Protein AF-A0A7C5F095-F1 (afdb_monomer_lite)

Radius of gyration: 74.4 Å; chains: 1; bounding box: 153×54×237 Å

pLDDT: mean 82.34, std 18.71, range [31.5, 98.25]

Secondary structure (DSSP, 8-state):
--------TTT---SSGGG---TTS--SEEEEETTTEEEEEEEE-TTSPEEE-SS-B------SS-EEEETTT--EEEPPTT--EEEPPPPPP---------------TTHHHHHHHHHHHHHHHHHHHHHHHHHHHHHHHHHHHHHHHHHHHHHHHHHHHHHHHHHHHHHHHHHHHHHHHHHHHHHHHHHHHHTTHHHHHHHHHHHHHHHHHHHHHHHHHHHHHHHHHHHHHHHHHHHHHHHHHHHHHHHHHHHHHHHHHHHHHHHHHHHHHHHHHHHHHHHHHHTT-PPPPS--

Foldseek 3Di:
DPQPFDADPVQRARQDPVSADDPPSDTGKWKDAPDFWTWGFPGADPVRATETEPDTDGDDDDDHAIWIAGPRPRDIDHDDPPHHHDYDDDDDDDDDDDDDDDDDDDDDDVVVVVVVVVVVVVVVVVVVVVVVVVVVVVVVVVVVVVVVVVVVVVVVVVVVVVVVVVVVVVVVVVVVVVVVVVVVVVVVVVVVVCVCVVVVVVVVVVVVVVVVVVVVVVVVVVVVVVVVVVVVVVVVVVVVVVVVVVVVVVVVVVVVVVVVVVVVVVVVVVVVVVVVVVVVVVVVVVVPDDPDDPDD

Structure (mmCIF, N/CA/C/O backbone):
data_AF-A0A7C5F095-F1
#
_entry.id   AF-A0A7C5F095-F1
#
loop_
_atom_site.group_PDB
_atom_site.id
_atom_site.type_symbol
_atom_site.label_atom_id
_atom_site.label_alt_id
_atom_site.label_comp_id
_atom_site.label_asym_id
_atom_site.label_entity_id
_atom_site.label_seq_id
_atom_site.pdbx_PDB_ins_code
_atom_site.Cartn_x
_atom_site.Cartn_y
_atom_site.Cartn_z
_atom_site.occupancy
_atom_site.B_iso_or_equiv
_atom_site.auth_seq_id
_atom_site.auth_comp_id
_atom_site.auth_asym_id
_atom_site.auth_atom_id
_atom_site.pdbx_PDB_model_num
ATOM 1 N N . MET A 1 1 ? -42.811 42.262 33.794 1.00 38.94 1 MET A N 1
ATOM 2 C CA . MET A 1 1 ? -41.851 41.904 34.862 1.00 38.94 1 MET A CA 1
ATOM 3 C C . MET A 1 1 ? -40.888 40.874 34.298 1.00 38.94 1 MET A C 1
ATOM 5 O O . MET A 1 1 ? -41.350 40.096 33.468 1.00 38.94 1 MET A O 1
ATOM 9 N N . PRO A 1 2 ? -39.594 40.878 34.663 1.00 42.84 2 PRO A N 1
ATOM 10 C CA . PRO A 1 2 ? -38.688 39.812 34.252 1.00 42.84 2 PRO A CA 1
ATOM 11 C C . PRO A 1 2 ? -39.173 38.502 34.876 1.00 42.84 2 PRO A C 1
ATOM 13 O O . PRO A 1 2 ? -39.217 38.362 36.095 1.00 42.84 2 PRO A O 1
ATOM 16 N N . THR A 1 3 ? -39.602 37.562 34.041 1.00 55.78 3 THR A N 1
ATOM 17 C CA . THR A 1 3 ? -39.890 36.203 34.485 1.00 55.78 3 THR A CA 1
ATOM 18 C C . THR A 1 3 ? -38.557 35.536 34.791 1.00 55.78 3 THR A C 1
ATOM 20 O O . THR A 1 3 ? -37.809 35.200 33.875 1.00 55.78 3 THR A O 1
ATOM 23 N N . ASN A 1 4 ? -38.245 35.362 36.078 1.00 71.06 4 ASN A N 1
ATOM 24 C CA . ASN A 1 4 ? -37.100 34.566 36.510 1.00 71.06 4 ASN A CA 1
ATOM 25 C C . ASN A 1 4 ? -37.319 33.124 36.033 1.00 71.06 4 ASN A C 1
ATOM 27 O O . ASN A 1 4 ? -38.022 32.345 36.670 1.00 71.06 4 ASN A O 1
ATOM 31 N N . LYS A 1 5 ? -36.770 32.796 34.863 1.00 81.06 5 LYS A N 1
ATOM 32 C CA . LYS A 1 5 ? -36.782 31.459 34.270 1.00 81.06 5 LYS A CA 1
ATOM 33 C C . LYS A 1 5 ? -35.397 30.848 34.413 1.00 81.06 5 LYS A C 1
ATOM 35 O O . LYS A 1 5 ? -34.399 31.479 34.071 1.00 81.06 5 LYS A O 1
ATOM 40 N N . LEU A 1 6 ? -35.344 29.604 34.877 1.00 86.38 6 LEU A N 1
ATOM 41 C CA . LEU A 1 6 ? -34.119 28.816 34.857 1.00 86.38 6 LEU A CA 1
ATOM 42 C C . LEU A 1 6 ? -33.916 28.295 33.430 1.00 86.38 6 LEU A C 1
ATOM 44 O O . LEU A 1 6 ? -34.753 27.552 32.930 1.00 86.38 6 LEU A O 1
ATOM 48 N N . VAL A 1 7 ? -32.827 28.692 32.771 1.00 90.56 7 VAL A N 1
ATOM 49 C CA . VAL A 1 7 ? -32.516 28.282 31.392 1.00 90.56 7 VAL A CA 1
ATOM 50 C C . VAL A 1 7 ? -31.230 27.465 31.382 1.00 90.56 7 VAL A C 1
ATOM 52 O O . VAL A 1 7 ? -30.217 27.878 31.943 1.00 90.56 7 VAL A O 1
ATOM 55 N N . CYS A 1 8 ? -31.251 26.302 30.731 1.00 90.56 8 CYS A N 1
ATOM 56 C CA . CYS A 1 8 ? -30.077 25.453 30.591 1.00 90.56 8 CYS A CA 1
ATOM 57 C C . CYS A 1 8 ? -29.031 26.123 29.678 1.00 90.56 8 CYS A C 1
ATOM 59 O O . CYS A 1 8 ? -29.301 26.287 28.482 1.00 90.56 8 CYS A O 1
ATOM 61 N N . PRO A 1 9 ? -27.804 26.403 30.160 1.00 90.94 9 PRO A N 1
ATOM 62 C CA . PRO A 1 9 ? -26.770 27.065 29.359 1.00 90.94 9 PRO A CA 1
ATOM 63 C C . PRO A 1 9 ? -26.243 26.200 28.201 1.00 90.94 9 PRO A C 1
ATOM 65 O O . PRO A 1 9 ? -25.562 26.705 27.316 1.00 90.94 9 PRO A O 1
ATOM 68 N N . HIS A 1 10 ? -26.542 24.895 28.187 1.00 91.06 10 HIS A N 1
ATOM 69 C CA . HIS A 1 10 ? -26.067 23.966 27.157 1.00 91.06 10 HIS A CA 1
ATOM 70 C C . HIS A 1 10 ? -27.043 23.749 25.995 1.00 91.06 10 HIS A C 1
ATOM 72 O O . HIS A 1 10 ? -26.612 23.295 24.939 1.00 91.06 10 HIS A O 1
ATOM 78 N N . CYS A 1 11 ? -28.343 23.998 26.187 1.00 89.38 11 CYS A N 1
ATOM 79 C CA . CYS A 1 11 ? -29.362 23.695 25.172 1.00 89.38 11 CYS A CA 1
ATOM 80 C C . CYS A 1 11 ? -30.507 24.715 25.063 1.00 89.38 11 CYS A C 1
ATOM 82 O O . CYS A 1 11 ? -31.356 24.561 24.192 1.00 89.38 11 CYS A O 1
ATOM 84 N N . GLY A 1 12 ? -30.558 25.738 25.924 1.00 89.69 12 GLY A N 1
ATOM 85 C CA . GLY A 1 12 ? -31.605 26.764 25.895 1.00 89.69 12 GLY A CA 1
ATOM 86 C C . GLY A 1 12 ? -32.978 26.322 26.420 1.00 89.69 12 GLY A C 1
ATOM 87 O O . GLY A 1 12 ? -33.898 27.133 26.413 1.00 89.69 12 GLY A O 1
ATOM 88 N N . HIS A 1 13 ? -33.132 25.079 26.896 1.00 89.06 13 HIS A N 1
ATOM 89 C CA . HIS A 1 13 ? -34.358 24.619 27.558 1.00 89.06 13 HIS A CA 1
ATOM 90 C C . HIS A 1 13 ? -34.636 25.449 28.817 1.00 89.06 13 HIS A C 1
ATOM 92 O O . HIS A 1 13 ? -33.744 25.600 29.651 1.00 89.06 13 HIS A O 1
ATOM 98 N N . ASP A 1 14 ? -35.861 25.946 28.972 1.00 88.75 14 ASP A N 1
ATOM 99 C CA . ASP A 1 14 ? -36.300 26.805 30.083 1.00 88.75 14 ASP A CA 1
ATOM 100 C C . ASP A 1 14 ? -37.196 26.081 31.107 1.00 88.75 14 ASP A C 1
ATOM 102 O O . ASP A 1 14 ? -37.847 26.709 31.942 1.00 88.75 14 ASP A O 1
ATOM 106 N N . GLY A 1 15 ? -37.232 24.748 31.040 1.00 84.75 15 GLY A N 1
ATOM 107 C CA . GLY A 1 15 ? -38.002 23.888 31.936 1.00 84.75 15 GLY A CA 1
ATOM 108 C C . GLY A 1 15 ? -39.408 23.546 31.444 1.00 84.75 15 GLY A C 1
ATOM 109 O O . GLY A 1 15 ? -40.027 22.652 32.021 1.00 84.75 15 GLY A O 1
ATOM 110 N N . THR A 1 16 ? -39.916 24.196 30.391 1.00 84.31 16 THR A N 1
ATOM 111 C CA . THR A 1 16 ? -41.289 23.976 29.902 1.00 84.31 16 THR A CA 1
ATOM 112 C C . THR A 1 16 ? -41.362 22.913 28.791 1.00 84.31 16 THR A C 1
ATOM 114 O O . THR A 1 16 ? -40.366 22.672 28.097 1.00 84.31 16 THR A O 1
ATOM 117 N N . PRO A 1 17 ? -42.519 22.253 28.580 1.00 80.38 17 PRO A N 1
ATOM 118 C CA . PRO A 1 17 ? -42.668 21.232 27.539 1.00 80.38 17 PRO A CA 1
ATOM 119 C C . PRO A 1 17 ? -42.321 21.733 26.130 1.00 80.38 17 PRO A C 1
ATOM 121 O O . PRO A 1 17 ? -41.732 20.991 25.344 1.00 80.38 17 PRO A O 1
ATOM 124 N N . GLU A 1 18 ? -42.622 22.996 25.818 1.00 80.88 18 GLU A N 1
ATOM 125 C CA . GLU A 1 18 ? -42.473 23.599 24.486 1.00 80.88 18 GLU A CA 1
ATOM 126 C C . GLU A 1 18 ? -41.007 23.752 24.055 1.00 80.88 18 GLU A C 1
ATOM 128 O O . GLU A 1 18 ? -40.706 23.714 22.861 1.00 80.88 18 GLU A O 1
ATOM 133 N N . THR A 1 19 ? -40.082 23.903 25.009 1.00 75.94 19 THR A N 1
ATOM 134 C CA . THR A 1 19 ? -38.634 23.954 24.737 1.00 75.94 19 THR A CA 1
ATOM 135 C C . THR A 1 19 ? -37.952 22.594 24.910 1.00 75.94 19 THR A C 1
ATOM 137 O O . THR A 1 19 ? -36.731 22.485 24.774 1.00 75.94 19 THR A O 1
ATOM 140 N N . SER A 1 20 ? -38.717 21.538 25.202 1.00 74.81 20 SER A N 1
ATOM 141 C CA . SER A 1 20 ? -38.202 20.183 25.382 1.00 74.81 20 SER A CA 1
ATOM 142 C C . SER A 1 20 ? -38.173 19.405 24.055 1.00 74.81 20 SER A C 1
ATOM 144 O O . SER A 1 20 ? -39.100 19.462 23.250 1.00 74.81 20 SER A O 1
ATOM 146 N N . ARG A 1 21 ? -37.082 18.664 23.809 1.00 65.44 21 ARG A N 1
ATOM 147 C CA . ARG A 1 21 ? -36.977 17.657 22.731 1.00 65.44 21 ARG A CA 1
ATOM 148 C C . ARG A 1 21 ? -36.572 16.227 23.183 1.00 65.44 21 ARG A C 1
ATOM 150 O O . ARG A 1 21 ? -35.976 15.519 22.371 1.00 65.44 21 ARG A O 1
ATOM 157 N N . PRO A 1 22 ? -36.800 15.766 24.433 1.00 61.16 22 PRO A N 1
ATOM 158 C CA . PRO A 1 22 ? -36.379 14.430 24.845 1.00 61.16 22 PRO A CA 1
ATOM 159 C C . PRO A 1 22 ? -37.358 13.347 24.347 1.00 61.16 22 PRO A C 1
ATOM 161 O O . PRO A 1 22 ? -38.571 13.553 24.391 1.00 61.16 22 PRO A O 1
ATOM 164 N N . PRO A 1 23 ? -36.875 12.149 23.966 1.00 56.16 23 PRO A N 1
ATOM 165 C CA . PRO A 1 23 ? -37.734 11.037 23.544 1.00 56.16 23 PRO A CA 1
ATOM 166 C C . PRO A 1 23 ? -38.523 10.376 24.694 1.00 56.16 23 PRO A C 1
ATOM 168 O O . PRO A 1 23 ? -39.353 9.512 24.438 1.00 56.16 23 PRO A O 1
ATOM 171 N N . LEU A 1 24 ? -38.263 10.757 25.951 1.00 57.91 24 LEU A N 1
ATOM 172 C CA . LEU A 1 24 ? -38.789 10.106 27.162 1.00 57.91 24 LEU A CA 1
ATOM 173 C C . LEU A 1 24 ? -39.918 10.886 27.864 1.00 57.91 24 LEU A C 1
ATOM 175 O O . LEU A 1 24 ? -40.327 10.515 28.959 1.00 57.91 24 LEU A O 1
ATOM 179 N N . GLY A 1 25 ? -40.400 11.995 27.288 1.00 62.88 25 GLY A N 1
ATOM 180 C CA . GLY A 1 25 ? -41.490 12.803 27.864 1.00 62.88 25 GLY A CA 1
ATOM 181 C C . GLY A 1 25 ? -41.153 13.568 29.157 1.00 62.88 25 GLY A C 1
ATOM 182 O O . GLY A 1 25 ? -41.984 14.324 29.651 1.00 62.88 25 GLY A O 1
ATOM 183 N N . SER A 1 26 ? -39.940 13.422 29.699 1.00 66.56 26 SER A N 1
ATOM 184 C CA . SER A 1 26 ? -39.474 14.113 30.904 1.00 66.56 26 SER A CA 1
ATOM 185 C C . SER A 1 26 ? -38.876 15.491 30.588 1.00 66.56 26 SER A C 1
ATOM 187 O O . SER A 1 26 ? -37.785 15.579 30.026 1.00 66.56 26 SER A O 1
ATOM 189 N N . TYR A 1 27 ? -39.545 16.565 31.000 1.00 77.12 27 TYR A N 1
ATOM 190 C CA . TYR A 1 27 ? -39.056 17.950 30.919 1.00 77.12 27 TYR A CA 1
ATOM 191 C C . TYR A 1 27 ? -38.652 18.483 32.308 1.00 77.12 27 TYR A C 1
ATOM 193 O O . TYR A 1 27 ? -38.852 17.805 33.317 1.00 77.12 27 TYR A O 1
ATOM 201 N N . GLY A 1 28 ? -38.051 19.676 32.368 1.00 86.69 28 GLY A N 1
ATOM 202 C CA . GLY A 1 28 ? -37.700 20.345 33.625 1.00 86.69 28 GLY A CA 1
ATOM 203 C C . GLY A 1 28 ? -36.258 20.127 34.102 1.00 86.69 28 GLY A C 1
ATOM 204 O O . GLY A 1 28 ? -35.365 19.725 33.346 1.00 86.69 28 GLY A O 1
ATOM 205 N N . PHE A 1 29 ? -36.036 20.420 35.386 1.00 87.88 29 PHE A N 1
ATOM 206 C CA . PHE A 1 29 ? -34.727 20.371 36.038 1.00 87.88 29 PHE A CA 1
ATOM 207 C C . PHE A 1 29 ? -34.776 19.577 37.347 1.00 87.88 29 PHE A C 1
ATOM 209 O O . PHE A 1 29 ? -35.724 19.712 38.124 1.00 87.88 29 PHE A O 1
ATOM 216 N N . ASN A 1 30 ? -33.718 18.813 37.621 1.00 87.19 30 ASN A N 1
ATOM 217 C CA . ASN A 1 30 ? -33.450 18.279 38.957 1.00 87.19 30 ASN A CA 1
ATOM 218 C C . ASN A 1 30 ? -32.479 19.223 39.677 1.00 87.19 30 ASN A C 1
ATOM 220 O O . ASN A 1 30 ? -31.467 19.624 39.097 1.00 87.19 30 ASN A O 1
ATOM 224 N N . TYR A 1 31 ? -32.755 19.563 40.935 1.00 85.31 31 TYR A N 1
ATOM 225 C CA . TYR A 1 31 ? -31.767 20.190 41.813 1.00 85.31 31 TYR A CA 1
ATOM 226 C C . TYR A 1 31 ? -30.975 19.106 42.544 1.00 85.31 31 TYR A C 1
ATOM 228 O O . TYR A 1 31 ? -31.573 18.199 43.127 1.00 85.31 31 TYR A O 1
ATOM 236 N N . LEU A 1 32 ? -29.647 19.218 42.511 1.00 82.44 32 LEU A N 1
ATOM 237 C CA . LEU A 1 32 ? -28.697 18.303 43.134 1.00 82.44 32 LEU A CA 1
ATOM 238 C C . LEU A 1 32 ? -27.860 19.081 44.157 1.00 82.44 32 LEU A C 1
ATOM 240 O O . LEU A 1 32 ? -27.064 19.946 43.786 1.00 82.44 32 LEU A O 1
ATOM 244 N N . ALA A 1 33 ? -28.020 18.751 45.436 1.00 75.56 33 ALA A N 1
ATOM 245 C CA . ALA A 1 33 ? -27.156 19.217 46.521 1.00 75.56 33 ALA A CA 1
ATOM 246 C C . ALA A 1 33 ? -26.307 18.059 47.076 1.00 75.56 33 ALA A C 1
ATOM 248 O O . ALA A 1 33 ? -26.481 16.902 46.688 1.00 75.56 33 ALA A O 1
ATOM 249 N N . GLU A 1 34 ? -25.356 18.385 47.952 1.00 59.69 34 GLU A N 1
ATOM 250 C CA . GLU A 1 34 ? -24.388 17.445 48.529 1.00 59.69 34 GLU A CA 1
ATOM 251 C C . GLU A 1 34 ? -25.059 16.156 49.045 1.00 59.69 34 GLU A C 1
ATOM 253 O O . GLU A 1 34 ? -25.955 16.205 49.883 1.00 59.69 34 GLU A O 1
ATOM 258 N N . GLY A 1 35 ? -24.618 14.994 48.545 1.00 58.22 35 GLY A N 1
ATOM 259 C CA . GLY A 1 35 ? -25.050 13.692 49.068 1.00 58.22 35 GLY A CA 1
ATOM 260 C C . GLY A 1 35 ? -26.334 13.079 48.483 1.00 58.22 35 GLY A C 1
ATOM 261 O O . GLY A 1 35 ? -27.054 12.422 49.224 1.00 58.22 35 GLY A O 1
ATOM 262 N N . LEU A 1 36 ? -26.588 13.211 47.170 1.00 62.84 36 LEU A N 1
ATOM 263 C CA . LEU A 1 36 ? -27.602 12.434 46.408 1.00 62.84 36 LEU A CA 1
ATOM 264 C C . LEU A 1 36 ? -29.087 12.792 46.648 1.00 62.84 36 LEU A C 1
ATOM 266 O O . LEU A 1 36 ? -29.974 11.998 46.339 1.00 62.84 36 LEU A O 1
ATOM 270 N N . VAL A 1 37 ? -29.398 13.999 47.128 1.00 59.91 37 VAL A N 1
ATOM 271 C CA . VAL A 1 37 ? -30.798 14.456 47.224 1.00 59.91 37 VAL A CA 1
ATOM 272 C C . VAL A 1 37 ? -31.233 15.113 45.912 1.00 59.91 37 VAL A C 1
ATOM 274 O O . VAL A 1 37 ? -30.976 16.300 45.704 1.00 59.91 37 VAL A O 1
ATOM 277 N N . CYS A 1 38 ? -31.931 14.366 45.049 1.00 66.88 38 CYS A N 1
ATOM 278 C CA . CYS A 1 38 ? -32.604 14.939 43.881 1.00 66.88 38 CYS A CA 1
ATOM 279 C C . CYS A 1 38 ? -33.995 15.441 44.285 1.00 66.88 38 CYS A C 1
ATOM 281 O O . CYS A 1 38 ? -34.837 14.652 44.728 1.00 66.88 38 CYS A O 1
ATOM 283 N N . ARG A 1 39 ? -34.254 16.740 44.095 1.00 77.31 39 ARG A N 1
ATOM 284 C CA . ARG A 1 39 ? -35.604 17.330 44.169 1.00 77.31 39 ARG A CA 1
ATOM 285 C C . ARG A 1 39 ? -36.018 17.861 42.804 1.00 77.31 39 ARG A C 1
ATOM 287 O O . ARG A 1 39 ? -35.205 18.447 42.087 1.00 77.31 39 ARG A O 1
ATOM 294 N N . GLU A 1 40 ? -37.283 17.672 42.458 1.00 78.75 40 GLU A N 1
ATOM 295 C CA . GLU A 1 40 ? -37.867 18.217 41.234 1.00 78.75 40 GLU A CA 1
ATOM 296 C C . GLU A 1 40 ? -38.145 19.712 41.416 1.00 78.75 40 GLU A C 1
ATOM 298 O O . GLU A 1 40 ? -38.725 20.133 42.423 1.00 78.75 40 GLU A O 1
ATOM 303 N N . VAL A 1 41 ? -37.717 20.520 40.446 1.00 82.94 41 VAL A N 1
ATOM 304 C CA . VAL A 1 41 ? -37.971 21.963 40.433 1.00 82.94 41 VAL A CA 1
ATOM 305 C C . VAL A 1 41 ? -39.390 22.216 39.926 1.00 82.94 41 VAL A C 1
ATOM 307 O O . VAL A 1 41 ? -39.670 22.025 38.745 1.00 82.94 41 VAL A O 1
ATOM 310 N N . LYS A 1 42 ? -40.282 22.679 40.808 1.00 82.81 42 LYS A N 1
ATOM 311 C CA . LYS A 1 42 ? -41.693 22.972 40.484 1.00 82.81 42 LYS A CA 1
ATOM 312 C C . LYS A 1 42 ? -41.918 24.378 39.913 1.00 82.81 42 LYS A C 1
ATOM 314 O O . LYS A 1 42 ? -43.024 24.685 39.480 1.00 82.81 42 LYS A O 1
ATOM 319 N N . GLY A 1 43 ? -40.888 25.226 39.907 1.00 83.25 43 GLY A N 1
ATOM 320 C CA . GLY A 1 43 ? -40.935 26.602 39.407 1.00 83.25 43 GLY A CA 1
ATOM 321 C C . GLY A 1 43 ? -40.432 27.603 40.444 1.00 83.25 43 GLY A C 1
ATOM 322 O O . GLY A 1 43 ? -39.562 27.279 41.253 1.00 83.25 43 GLY A O 1
ATOM 323 N N . PHE A 1 44 ? -40.991 28.812 40.419 1.00 81.50 44 PHE A N 1
ATOM 324 C CA . PHE A 1 44 ? -40.675 29.897 41.348 1.00 81.50 44 PHE A CA 1
ATOM 325 C C . PHE A 1 44 ? -41.934 30.369 42.085 1.00 81.50 44 PHE A C 1
ATOM 327 O O . PHE A 1 44 ? -43.027 30.316 41.521 1.00 81.50 44 PHE A O 1
ATOM 334 N N . ASP A 1 45 ? -41.779 30.826 43.329 1.00 82.94 45 ASP A N 1
ATOM 335 C CA . ASP A 1 45 ? -42.845 31.485 44.090 1.00 82.94 45 ASP A CA 1
ATOM 336 C C . ASP A 1 45 ? -43.005 32.969 43.697 1.00 82.94 45 ASP A C 1
ATOM 338 O O . ASP A 1 45 ? -42.230 33.525 42.913 1.00 82.94 45 ASP A O 1
ATOM 342 N N . GLU A 1 46 ? -44.008 33.635 44.274 1.00 76.50 46 GLU A N 1
ATOM 343 C CA . GLU A 1 46 ? -44.286 35.065 44.055 1.00 76.50 46 GLU A CA 1
ATOM 344 C C . GLU A 1 46 ? -43.132 35.991 44.493 1.00 76.50 46 GLU A C 1
ATOM 346 O O . GLU A 1 46 ? -43.045 37.132 44.040 1.00 76.50 46 GLU A O 1
ATOM 351 N N . ASN A 1 47 ? -42.215 35.496 45.331 1.00 76.94 47 ASN A N 1
ATOM 352 C CA . ASN A 1 47 ? -41.027 36.202 45.813 1.00 76.94 47 ASN A CA 1
ATOM 353 C C . ASN A 1 47 ? -39.768 35.884 44.980 1.00 76.94 47 ASN A C 1
ATOM 355 O O . ASN A 1 47 ? -38.670 36.319 45.336 1.00 76.94 47 ASN A O 1
ATOM 359 N N . GLY A 1 48 ? -39.892 35.106 43.898 1.00 77.19 48 GLY A N 1
ATOM 360 C CA . GLY A 1 48 ? -38.773 34.682 43.057 1.00 77.19 48 GLY A CA 1
ATOM 361 C C . GLY A 1 48 ? -37.869 33.614 43.686 1.00 77.19 48 GLY A C 1
ATOM 362 O O . GLY A 1 48 ? -36.746 33.427 43.215 1.00 77.19 48 GLY A O 1
ATOM 363 N N . ARG A 1 49 ? -38.329 32.911 44.727 1.00 82.62 49 ARG A N 1
ATOM 364 C CA . ARG A 1 49 ? -37.637 31.768 45.343 1.00 82.62 49 ARG A CA 1
ATOM 365 C C . ARG A 1 49 ? -37.941 30.492 44.581 1.00 82.62 49 ARG A C 1
ATOM 367 O O . ARG A 1 49 ? -39.056 30.299 44.104 1.00 82.62 49 ARG A O 1
ATOM 374 N N . LEU A 1 50 ? -36.970 29.590 44.504 1.00 81.81 50 LEU A N 1
ATOM 375 C CA . LEU A 1 50 ? -37.157 28.312 43.827 1.00 81.81 50 LEU A CA 1
ATOM 376 C C . LEU A 1 50 ? -38.019 27.358 44.669 1.00 81.81 50 LEU A C 1
ATOM 378 O O . LEU A 1 50 ? -37.711 27.109 45.838 1.00 81.81 50 LEU A O 1
ATOM 382 N N . LEU A 1 51 ? -39.061 26.794 44.057 1.00 84.44 51 LEU A N 1
ATOM 383 C CA . LEU A 1 51 ? -39.935 25.790 44.662 1.00 84.44 51 LEU A CA 1
ATOM 384 C C . LEU A 1 51 ? -39.447 24.380 44.317 1.00 84.44 51 LEU A C 1
ATOM 386 O O . LEU A 1 51 ? -39.310 24.024 43.144 1.00 84.44 51 LEU A O 1
ATOM 390 N N . LEU A 1 52 ? -39.217 23.567 45.348 1.00 83.88 52 LEU A N 1
ATOM 391 C CA . LEU A 1 52 ? -38.730 22.190 45.232 1.00 83.88 52 LEU A CA 1
ATOM 392 C C . LEU A 1 52 ? -39.784 21.180 45.711 1.00 83.88 52 LEU A C 1
ATOM 394 O O . LEU A 1 52 ? -40.555 21.468 46.628 1.00 83.88 52 LEU A O 1
ATOM 398 N N . SER A 1 53 ? -39.800 19.977 45.126 1.00 80.88 53 SER A N 1
ATOM 399 C CA . SER A 1 53 ? -40.603 18.853 45.630 1.00 80.88 53 SER A CA 1
ATOM 400 C C . SER A 1 53 ? -40.278 18.528 47.092 1.00 80.88 53 SER A C 1
ATOM 402 O O . SER A 1 53 ? -39.115 18.587 47.500 1.00 80.88 53 SER A O 1
ATOM 404 N N . GLY A 1 54 ? -41.298 18.146 47.870 1.00 73.94 54 GLY A N 1
ATOM 405 C CA . GLY A 1 54 ? -41.117 17.554 49.200 1.00 73.94 54 GLY A CA 1
ATOM 406 C C . GLY A 1 54 ? -40.456 16.175 49.114 1.00 73.94 54 GLY A C 1
ATOM 407 O O . GLY A 1 54 ? -39.547 15.878 49.892 1.00 73.94 54 GLY A O 1
ATOM 408 N N . ASP A 1 55 ? -40.829 15.406 48.089 1.00 67.81 55 ASP A N 1
ATOM 409 C CA . ASP A 1 55 ? -40.282 14.088 47.773 1.00 67.81 55 ASP A CA 1
ATOM 410 C C . ASP A 1 55 ? -38.799 14.140 47.402 1.00 67.81 55 ASP A C 1
ATOM 412 O O . ASP A 1 55 ? -38.333 15.076 46.738 1.00 67.81 55 ASP A O 1
ATOM 416 N N . PHE A 1 56 ? -38.085 13.084 47.791 1.00 66.00 56 PHE A N 1
ATOM 417 C CA . PHE A 1 56 ? -36.696 12.827 47.431 1.00 66.00 56 PHE A CA 1
ATOM 418 C C . PHE A 1 56 ? -36.629 11.660 46.438 1.00 66.00 56 PHE A C 1
ATOM 420 O O . PHE A 1 56 ? -37.341 10.666 46.587 1.00 66.00 56 PHE A O 1
ATOM 427 N N . LYS A 1 57 ? -35.766 11.775 45.427 1.00 58.53 57 LYS A N 1
ATOM 428 C CA . LYS A 1 57 ? -35.366 10.656 44.560 1.00 58.53 57 LYS A CA 1
ATOM 429 C C . LYS A 1 57 ? -33.849 10.497 44.642 1.00 58.53 57 LYS A C 1
ATOM 431 O O . LYS A 1 57 ? -33.131 11.493 44.721 1.00 58.53 57 LYS A O 1
ATOM 436 N N . CYS A 1 58 ? -33.378 9.254 44.683 1.00 50.91 58 CYS A N 1
ATOM 437 C CA . CYS A 1 58 ? -32.009 8.919 45.080 1.00 50.91 58 CYS A CA 1
ATOM 438 C C . CYS A 1 58 ? -31.270 8.172 43.963 1.00 50.91 58 CYS A C 1
ATOM 440 O O . CYS A 1 58 ? -30.986 6.983 44.079 1.00 50.91 58 CYS A O 1
ATOM 442 N N . GLU A 1 59 ? -30.980 8.863 42.860 1.00 48.56 59 GLU A N 1
ATOM 443 C CA . GLU A 1 59 ? -30.258 8.291 41.720 1.00 48.56 59 GLU A CA 1
ATOM 444 C C . GLU A 1 59 ? -29.227 9.292 41.172 1.00 48.56 59 GLU A C 1
ATOM 446 O O . GLU A 1 59 ? -29.590 10.344 40.656 1.00 48.56 59 GLU A O 1
ATOM 451 N N . GLY A 1 60 ? -27.937 8.935 41.227 1.00 46.25 60 GLY A N 1
ATOM 452 C CA . GLY A 1 60 ? -26.935 9.451 40.283 1.00 46.25 60 GLY A CA 1
ATOM 453 C C . GLY A 1 60 ? -25.905 10.497 40.757 1.00 46.25 60 GLY A C 1
ATOM 454 O O . GLY A 1 60 ? -26.195 11.455 41.463 1.00 46.25 60 GLY A O 1
ATOM 455 N N . ALA A 1 61 ? -24.682 10.314 40.239 1.00 47.56 61 ALA A N 1
ATOM 456 C CA . ALA A 1 61 ? -23.551 11.253 40.158 1.00 47.56 61 ALA A CA 1
ATOM 457 C C . ALA A 1 61 ? -22.966 11.847 41.465 1.00 47.56 61 ALA A C 1
ATOM 459 O O . ALA A 1 61 ? -23.452 12.830 42.028 1.00 47.56 61 ALA A O 1
ATOM 460 N N . GLN A 1 62 ? -21.784 11.347 41.850 1.00 50.00 62 GLN A N 1
ATOM 461 C CA . GLN A 1 62 ? -20.903 12.008 42.820 1.00 50.00 62 GLN A CA 1
ATOM 462 C C . GLN A 1 62 ? -20.379 13.346 42.268 1.00 50.00 62 GLN A C 1
ATOM 464 O O . GLN A 1 62 ? -19.870 13.414 41.153 1.00 50.00 62 GLN A O 1
ATOM 469 N N . GLY A 1 63 ? -20.468 14.405 43.072 1.00 55.97 63 GLY A N 1
ATOM 470 C CA . GLY A 1 63 ? -19.913 15.720 42.751 1.00 55.97 63 GLY A CA 1
ATOM 471 C C . GLY A 1 63 ? -20.141 16.705 43.894 1.00 55.97 63 GLY A C 1
ATOM 472 O O . GLY A 1 63 ? -21.230 16.728 44.473 1.00 55.97 63 GLY A O 1
ATOM 473 N N . SER A 1 64 ? -19.124 17.500 44.225 1.00 56.44 64 SER A N 1
ATOM 474 C CA . SER A 1 64 ? -19.174 18.524 45.274 1.00 56.44 64 SER A CA 1
ATOM 475 C C . SER A 1 64 ? -19.900 19.784 44.795 1.00 56.44 64 SER A C 1
ATOM 477 O O . SER A 1 64 ? -19.520 20.353 43.771 1.00 56.44 64 SER A O 1
ATOM 479 N N . GLY A 1 65 ? -20.892 20.246 45.559 1.00 72.81 65 GLY A N 1
ATOM 480 C CA . GLY A 1 65 ? -21.586 21.518 45.334 1.00 72.81 65 GLY A CA 1
ATOM 481 C C . GLY A 1 65 ? -22.958 21.432 44.650 1.00 72.81 65 GLY A C 1
ATOM 482 O O . GLY A 1 65 ? -23.282 20.479 43.930 1.00 72.81 65 GLY A O 1
ATOM 483 N N . ALA A 1 66 ? -23.756 22.474 44.903 1.00 81.12 66 ALA A N 1
ATOM 484 C CA . ALA A 1 66 ? -25.118 22.658 44.409 1.00 81.12 66 ALA A CA 1
ATOM 485 C C . ALA A 1 66 ? -25.163 22.923 42.894 1.00 81.12 66 ALA A C 1
ATOM 487 O O . ALA A 1 66 ? -24.513 23.840 42.380 1.00 81.12 66 ALA A O 1
ATOM 488 N N . ARG A 1 67 ? -25.954 22.128 42.173 1.00 88.25 67 ARG A N 1
ATOM 489 C CA . ARG A 1 67 ? -26.048 22.155 40.707 1.00 88.25 67 ARG A CA 1
ATOM 490 C C . ARG A 1 67 ? -27.445 21.766 40.224 1.00 88.25 67 ARG A C 1
ATOM 492 O O . ARG A 1 67 ? -28.183 21.075 40.920 1.00 88.25 67 ARG A O 1
ATOM 499 N N . PHE A 1 68 ? -27.785 22.181 39.012 1.00 89.00 68 PHE A N 1
ATOM 500 C CA . PHE A 1 68 ? -28.995 21.771 38.306 1.00 89.00 68 PHE A CA 1
ATOM 501 C C . PHE A 1 68 ? -28.652 20.791 37.197 1.00 89.00 68 PHE A C 1
ATOM 503 O O . PHE A 1 68 ? -27.715 21.024 36.438 1.00 89.00 68 PHE A O 1
ATOM 510 N N . GLU A 1 69 ? -29.434 19.729 37.060 1.00 89.75 69 GLU A N 1
ATOM 511 C CA . GLU A 1 69 ? -29.412 18.835 35.905 1.00 89.75 69 GLU A CA 1
ATOM 512 C C . GLU A 1 69 ? -30.584 19.167 34.979 1.00 89.75 69 GLU A C 1
ATOM 514 O O . GLU A 1 69 ? -31.730 19.274 35.419 1.00 89.75 69 GLU A O 1
ATOM 519 N N . CYS A 1 70 ? -30.310 19.327 33.685 1.00 89.81 70 CYS A N 1
ATOM 520 C CA . CYS A 1 70 ? -31.346 19.530 32.676 1.00 89.81 70 CYS A CA 1
ATOM 521 C C . CYS A 1 70 ? -31.843 18.189 32.119 1.00 89.81 70 CYS A C 1
ATOM 523 O O . CYS A 1 70 ? -31.074 17.486 31.463 1.00 89.81 70 CYS A O 1
ATOM 525 N N . ARG A 1 71 ? -33.137 17.873 32.265 1.00 87.19 71 ARG A N 1
ATOM 526 C CA . ARG A 1 71 ? -33.725 16.599 31.789 1.00 87.19 71 ARG A CA 1
ATOM 527 C C . ARG A 1 71 ? -33.784 16.440 30.262 1.00 87.19 71 ARG A C 1
ATOM 529 O O . ARG A 1 71 ? -34.088 15.361 29.766 1.00 87.19 71 ARG A O 1
ATOM 536 N N . VAL A 1 72 ? -33.479 17.497 29.503 1.00 86.81 72 VAL A N 1
ATOM 537 C CA . VAL A 1 72 ? -33.450 17.464 28.029 1.00 86.81 72 VAL A CA 1
ATOM 538 C C . VAL A 1 72 ? -32.076 17.070 27.485 1.00 86.81 72 VAL A C 1
ATOM 540 O O . VAL A 1 72 ? -32.004 16.315 26.519 1.00 86.81 72 VAL A O 1
ATOM 543 N N . CYS A 1 73 ? -30.985 17.562 28.082 1.00 88.31 73 CYS A N 1
ATOM 544 C CA . CYS A 1 73 ? -29.618 17.295 27.611 1.00 88.31 73 CYS A CA 1
ATOM 545 C C . CYS A 1 73 ? -28.752 16.486 28.589 1.00 88.31 73 CYS A C 1
ATOM 547 O O . CYS A 1 73 ? -27.602 16.200 28.262 1.00 88.31 73 CYS A O 1
ATOM 549 N N . TRP A 1 74 ? -29.285 16.142 29.767 1.00 87.25 74 TRP A N 1
ATOM 550 C CA . TRP A 1 74 ? -28.634 15.365 30.834 1.00 87.25 74 TRP A CA 1
ATOM 551 C C . TRP A 1 74 ? -27.278 15.925 31.291 1.00 87.25 74 TRP A C 1
ATOM 553 O O . TRP A 1 74 ? -26.410 15.206 31.778 1.00 87.25 74 TRP A O 1
ATOM 563 N N . ARG A 1 75 ? -27.081 17.240 31.132 1.00 88.75 75 ARG A N 1
ATOM 564 C CA . ARG A 1 75 ? -25.899 17.957 31.624 1.00 88.75 75 ARG A CA 1
ATOM 565 C C . ARG A 1 75 ? -26.220 18.715 32.902 1.00 88.75 75 ARG A C 1
ATOM 567 O O . ARG A 1 75 ? -27.270 19.355 33.008 1.00 88.75 75 ARG A O 1
ATOM 574 N N . THR A 1 76 ? -25.266 18.691 33.827 1.00 89.44 76 THR A N 1
ATOM 575 C CA . THR A 1 76 ? -25.297 19.477 35.059 1.00 89.44 76 THR A CA 1
ATOM 576 C C . THR A 1 76 ? -24.605 20.826 34.892 1.00 89.44 76 THR A C 1
ATOM 578 O O . THR A 1 76 ? -23.523 20.887 34.311 1.00 89.44 76 THR A O 1
ATOM 581 N N . PHE A 1 77 ? -25.168 21.881 35.475 1.00 89.19 77 PHE A N 1
ATOM 582 C CA . PHE A 1 77 ? -24.595 23.230 35.519 1.00 89.19 77 PHE A CA 1
ATOM 583 C C . PHE A 1 77 ? -24.743 23.832 36.933 1.00 89.19 77 PHE A C 1
ATOM 585 O O . PHE A 1 77 ? -25.648 23.423 37.664 1.00 89.19 77 PHE A O 1
ATOM 592 N N . PRO A 1 78 ? -23.856 24.746 37.372 1.00 88.88 78 PRO A N 1
ATOM 593 C CA . PRO A 1 78 ? -23.901 25.298 38.728 1.00 88.88 78 PRO A CA 1
ATOM 594 C C . PRO A 1 78 ? -25.190 26.089 38.990 1.00 88.88 78 PRO A C 1
ATOM 596 O O . PRO A 1 78 ? -25.804 26.629 38.066 1.00 88.88 78 PRO A O 1
ATOM 599 N N . ALA A 1 79 ? -25.594 26.171 40.258 1.00 85.06 79 ALA A N 1
ATOM 600 C CA . ALA A 1 79 ? -26.703 27.032 40.654 1.00 85.06 79 ALA A CA 1
ATOM 601 C C . ALA A 1 79 ? -26.354 28.524 40.441 1.00 85.06 79 ALA A C 1
ATOM 603 O O . ALA A 1 79 ? -25.237 28.922 40.776 1.00 85.06 79 ALA A O 1
ATOM 604 N N . PRO A 1 80 ? -27.272 29.361 39.909 1.00 83.00 80 PRO A N 1
ATOM 605 C CA . PRO A 1 80 ? -27.041 30.800 39.790 1.00 83.00 80 PRO A CA 1
ATOM 606 C C . PRO A 1 80 ? -26.782 31.463 41.148 1.00 83.00 80 PRO A C 1
ATOM 608 O O . PRO A 1 80 ? -27.413 31.122 42.151 1.00 83.00 80 PRO A O 1
ATOM 611 N N . GLU A 1 81 ? -25.877 32.439 41.173 1.00 77.81 81 GLU A N 1
ATOM 612 C CA . GLU A 1 81 ? -25.546 33.184 42.389 1.00 77.81 81 GLU A CA 1
ATOM 613 C C . GLU A 1 81 ? -26.763 33.964 42.920 1.00 77.81 81 GLU A C 1
ATOM 615 O O . GLU A 1 81 ? -27.539 34.541 42.158 1.00 77.81 81 GLU A O 1
ATOM 620 N N . GLY A 1 82 ? -26.945 33.970 44.245 1.00 75.00 82 GLY A N 1
ATOM 621 C CA . GLY A 1 82 ? -28.059 34.660 44.911 1.00 75.00 82 GLY A CA 1
ATOM 622 C C . GLY A 1 82 ? -29.404 33.917 44.914 1.00 75.00 82 GLY A C 1
ATOM 623 O O . GLY A 1 82 ? -30.375 34.440 45.462 1.00 75.00 82 GLY A O 1
ATOM 624 N N . LEU A 1 83 ? -29.491 32.705 44.352 1.00 76.19 83 LEU A N 1
ATOM 625 C CA . LEU A 1 83 ? -30.720 31.909 44.386 1.00 76.19 83 LEU A CA 1
ATOM 626 C C . LEU A 1 83 ? -31.046 31.439 45.818 1.00 76.19 83 LEU A C 1
ATOM 628 O O . LEU A 1 83 ? -30.211 30.831 46.485 1.00 76.19 83 LEU A O 1
ATOM 632 N N . SER A 1 84 ? -32.285 31.651 46.268 1.00 74.94 84 SER A N 1
ATOM 633 C CA . SER A 1 84 ? -32.817 31.068 47.510 1.00 74.94 84 SER A CA 1
ATOM 634 C C . SER A 1 84 ? -33.989 30.134 47.205 1.00 74.94 84 SER A C 1
ATOM 636 O O . SER A 1 84 ? -34.721 30.339 46.234 1.00 74.94 84 SER A O 1
ATOM 638 N N . TRP A 1 85 ? -34.151 29.081 48.008 1.00 71.75 85 TRP A N 1
ATOM 639 C CA . TRP A 1 85 ? -35.153 28.033 47.797 1.00 71.75 85 TRP A CA 1
ATOM 640 C C . TRP A 1 85 ? -36.070 27.858 49.009 1.00 71.75 85 TRP A C 1
ATOM 642 O O . TRP A 1 85 ? -35.692 28.150 50.145 1.00 71.75 85 TRP A O 1
ATOM 652 N N . ALA A 1 86 ? -37.273 27.345 48.760 1.00 71.12 86 ALA A N 1
ATOM 653 C CA . ALA A 1 86 ? -38.230 26.939 49.781 1.00 71.12 86 ALA A CA 1
ATOM 654 C C . ALA A 1 86 ? -38.718 25.509 49.500 1.00 71.12 86 ALA A C 1
ATOM 656 O O . ALA A 1 86 ? -38.965 25.134 48.353 1.00 71.12 86 ALA A O 1
ATOM 657 N N . VAL A 1 87 ? -38.848 24.705 50.558 1.00 66.69 87 VAL A N 1
ATOM 658 C CA . VAL A 1 87 ? -39.441 23.362 50.491 1.00 66.69 87 VAL A CA 1
ATOM 659 C C . VAL A 1 87 ? -40.891 23.472 50.941 1.00 66.69 87 VAL A C 1
ATOM 661 O O . VAL A 1 87 ? -41.152 23.977 52.032 1.00 66.69 87 VAL A O 1
ATOM 664 N N . THR A 1 88 ? -41.828 23.007 50.117 1.00 59.88 88 THR A N 1
ATOM 665 C CA . THR A 1 88 ? -43.256 23.011 50.456 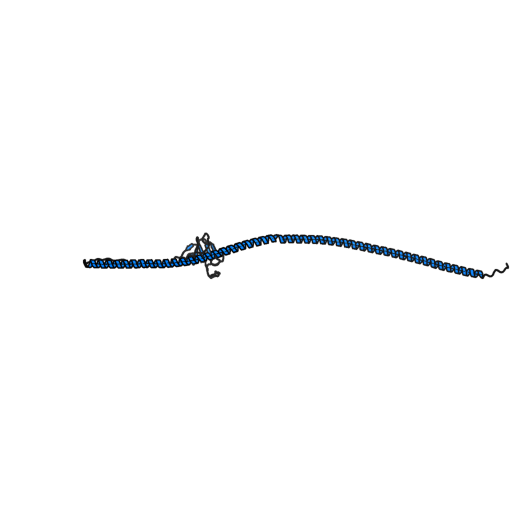1.00 59.88 88 THR A CA 1
ATOM 666 C C . THR A 1 88 ? -43.578 21.826 51.377 1.00 59.88 88 THR A C 1
ATOM 668 O O . THR A 1 88 ? -43.401 20.687 50.939 1.00 59.88 88 THR A O 1
ATOM 671 N N . PRO A 1 89 ? -44.033 22.042 52.627 1.00 50.28 89 PRO A N 1
ATOM 672 C CA . PRO A 1 89 ? -44.456 20.956 53.509 1.00 50.28 89 PRO A CA 1
ATOM 673 C C . PRO A 1 89 ? -45.830 20.399 53.103 1.00 50.28 89 PRO A C 1
ATOM 675 O O . PRO A 1 89 ? -46.681 21.118 52.578 1.00 50.28 89 PRO A O 1
ATOM 678 N N . GLU A 1 90 ? -46.046 19.115 53.376 1.00 43.72 90 GLU A N 1
ATOM 679 C CA . GLU A 1 90 ? -47.300 18.396 53.126 1.00 43.72 90 GLU A CA 1
ATOM 680 C C . GLU A 1 90 ? -48.290 18.579 54.306 1.00 43.72 90 GLU A C 1
ATOM 682 O O . GLU A 1 90 ? -47.847 18.658 55.457 1.00 43.72 90 GLU A O 1
ATOM 687 N N . PRO A 1 91 ? -49.616 18.696 54.076 1.00 42.91 91 PRO A N 1
ATOM 688 C CA . PRO A 1 91 ? -50.576 18.971 55.148 1.00 42.91 91 PRO A CA 1
ATOM 689 C C . PRO A 1 91 ? -50.859 17.745 56.036 1.00 42.91 91 PRO A C 1
ATOM 691 O O . PRO A 1 91 ? -51.327 16.712 55.566 1.00 42.91 91 PRO A O 1
ATOM 694 N N . ALA A 1 92 ? -50.644 17.889 57.347 1.00 40.44 92 ALA A N 1
ATOM 695 C CA . ALA A 1 92 ? -50.891 16.839 58.337 1.00 40.44 92 ALA A CA 1
ATOM 696 C C . ALA A 1 92 ? -52.374 16.731 58.750 1.00 40.44 92 ALA A C 1
ATOM 698 O O . ALA A 1 92 ? -53.036 17.740 59.003 1.00 40.44 92 ALA A O 1
ATOM 699 N N . SER A 1 93 ? -52.882 15.501 58.885 1.00 35.59 93 SER A N 1
ATOM 700 C CA . SER A 1 93 ? -54.225 15.214 59.407 1.00 35.59 93 SER A CA 1
ATOM 701 C C . SER A 1 93 ? -54.240 15.130 60.940 1.00 35.59 93 SER A C 1
ATOM 703 O O . SER A 1 93 ? -53.320 14.606 61.565 1.00 35.59 93 SER A O 1
ATOM 705 N N . VAL A 1 94 ? -55.302 15.654 61.560 1.00 40.25 94 VAL A N 1
ATOM 706 C CA . VAL A 1 94 ? -55.449 15.755 63.023 1.00 40.25 94 VAL A CA 1
ATOM 707 C C . VAL A 1 94 ? -56.676 14.974 63.487 1.00 40.25 94 VAL A C 1
ATOM 709 O O . VAL A 1 94 ? -57.770 15.186 62.970 1.00 40.25 94 VAL A O 1
ATOM 712 N N . THR A 1 95 ? -56.526 14.163 64.537 1.00 34.69 95 THR A N 1
ATOM 713 C CA . THR A 1 95 ? -57.649 13.679 65.359 1.00 34.69 95 THR A CA 1
ATOM 714 C C . THR A 1 95 ? -57.281 13.722 66.837 1.00 34.69 95 THR A C 1
ATOM 716 O O . THR A 1 95 ? -56.261 13.166 67.239 1.00 34.69 95 THR A O 1
ATOM 719 N N . ALA A 1 96 ? -58.133 14.355 67.641 1.00 36.22 96 ALA A N 1
ATOM 720 C CA . ALA A 1 96 ? -58.030 14.440 69.095 1.00 36.22 96 ALA A CA 1
ATOM 721 C C . ALA A 1 96 ? -59.332 13.935 69.741 1.00 36.22 96 ALA A C 1
ATOM 723 O O . ALA A 1 96 ? -60.397 14.030 69.132 1.00 36.22 96 ALA A O 1
ATOM 724 N N . GLY A 1 97 ? -59.258 13.438 70.977 1.00 31.50 97 GLY A N 1
ATOM 725 C CA . GLY A 1 97 ? -60.432 13.017 71.745 1.00 31.50 97 GLY A CA 1
ATOM 726 C C . GLY A 1 97 ? -60.055 12.528 73.142 1.00 31.50 97 GLY A C 1
ATOM 727 O O . GLY A 1 97 ? -59.394 11.505 73.281 1.00 31.50 97 GLY A O 1
ATOM 728 N N . ALA A 1 98 ? -60.472 13.266 74.169 1.00 41.69 98 ALA A N 1
ATOM 729 C CA . ALA A 1 98 ? -60.332 12.911 75.582 1.00 41.69 98 ALA A CA 1
ATOM 730 C C . ALA A 1 98 ? -61.723 12.711 76.207 1.00 41.69 98 ALA A C 1
ATOM 732 O O . ALA A 1 98 ? -62.672 13.303 75.699 1.00 41.69 98 ALA A O 1
ATOM 733 N N . SER A 1 99 ? -61.828 11.944 77.306 1.00 31.69 99 SER A N 1
ATOM 734 C CA . SER A 1 99 ? -62.849 12.142 78.359 1.00 31.69 99 SER A CA 1
ATOM 735 C C . SER A 1 99 ? -62.724 11.160 79.542 1.00 31.69 99 SER A C 1
ATOM 737 O O . SER A 1 99 ? -62.976 9.968 79.402 1.00 31.69 99 SER A O 1
ATOM 739 N N . GLU A 1 100 ? -62.427 11.699 80.726 1.00 41.03 100 GLU A N 1
ATOM 740 C CA . GLU A 1 100 ? -63.004 11.286 82.029 1.00 41.03 100 GLU A CA 1
ATOM 741 C C . GLU A 1 100 ? -64.422 11.934 82.171 1.00 41.03 100 GLU A C 1
ATOM 743 O O . GLU A 1 100 ? -64.715 12.772 81.303 1.00 41.03 100 GLU A O 1
ATOM 748 N N . PRO A 1 101 ? -65.322 11.652 83.168 1.00 45.72 101 PRO A N 1
ATOM 749 C CA . PRO A 1 101 ? -65.038 11.360 84.598 1.00 45.72 101 PRO A CA 1
ATOM 750 C C . PRO A 1 101 ? -66.085 10.510 85.395 1.00 45.72 101 PRO A C 1
ATOM 752 O O . PRO A 1 101 ? -67.045 9.989 84.839 1.00 45.72 101 PRO A O 1
ATOM 755 N N . GLY A 1 102 ? -65.975 10.489 86.739 1.00 31.88 102 GLY A N 1
ATOM 756 C CA . GLY A 1 102 ? -67.161 10.573 87.628 1.00 31.88 102 GLY A CA 1
ATOM 757 C C . GLY A 1 102 ? -67.313 9.522 88.747 1.00 31.88 102 GLY A C 1
ATOM 758 O O . GLY A 1 102 ? -67.373 8.330 88.486 1.00 31.88 102 GLY A O 1
ATOM 759 N N . SER A 1 103 ? -67.460 9.977 90.001 1.00 38.81 103 SER A N 1
ATOM 760 C CA . SER A 1 103 ? -67.623 9.166 91.231 1.00 38.81 103 SER A CA 1
ATOM 761 C C . SER A 1 103 ? -68.972 9.432 91.928 1.00 38.81 103 SER A C 1
ATOM 763 O O . SER A 1 103 ? -69.448 10.563 91.852 1.00 38.81 103 SER A O 1
ATOM 765 N N . SER A 1 104 ? -69.543 8.455 92.662 1.00 34.78 104 SER A N 1
ATOM 766 C CA . SER A 1 104 ? -70.322 8.700 93.903 1.00 34.78 104 SER A CA 1
ATOM 767 C C . SER A 1 104 ? -70.656 7.421 94.700 1.00 34.78 104 SER A C 1
ATOM 769 O O . SER A 1 104 ? -70.910 6.363 94.132 1.00 34.78 104 SER A O 1
ATOM 771 N N . LEU A 1 105 ? -70.739 7.561 96.028 1.00 36.25 105 LEU A N 1
ATOM 772 C CA . LEU A 1 105 ? -71.164 6.567 97.033 1.00 36.25 105 LEU A CA 1
ATOM 773 C C . LEU A 1 105 ? -72.563 6.926 97.602 1.00 36.25 105 LEU A C 1
ATOM 775 O O . LEU A 1 105 ? -73.012 8.048 97.381 1.00 36.25 105 LEU A O 1
ATOM 779 N N . ALA A 1 106 ? -73.274 6.128 98.419 1.00 38.75 106 ALA A N 1
ATOM 780 C CA . ALA A 1 106 ? -73.409 4.664 98.628 1.00 38.75 106 ALA A CA 1
ATOM 781 C C . ALA A 1 106 ? -74.475 4.423 99.739 1.00 38.75 106 ALA A C 1
ATOM 783 O O . ALA A 1 106 ? -74.743 5.349 100.502 1.00 38.75 106 ALA A O 1
ATOM 784 N N . THR A 1 107 ? -75.049 3.215 99.900 1.00 38.50 107 THR A N 1
ATOM 785 C CA . THR A 1 107 ? -75.602 2.675 101.183 1.00 38.50 107 THR A CA 1
ATOM 786 C C . THR A 1 107 ? -76.133 1.236 101.027 1.00 38.50 107 THR A C 1
ATOM 788 O O . THR A 1 107 ? -76.764 0.937 100.024 1.00 38.50 107 THR A O 1
ATOM 791 N N . GLY A 1 108 ? -75.936 0.371 102.037 1.00 37.34 108 GLY A N 1
ATOM 792 C CA . GLY A 1 108 ? -76.525 -0.985 102.114 1.00 37.34 108 GLY A CA 1
ATOM 793 C C . GLY A 1 108 ? -75.502 -2.077 102.453 1.00 37.34 108 GLY A C 1
ATOM 794 O O . GLY A 1 108 ? -74.787 -2.537 101.577 1.00 37.34 108 GLY A O 1
ATOM 795 N N . LEU A 1 109 ? -75.389 -2.487 103.724 1.00 48.66 109 LEU A N 1
ATOM 796 C CA . LEU A 1 109 ? -74.218 -3.244 104.216 1.00 48.66 109 LEU A CA 1
ATOM 797 C C . LEU A 1 109 ? -74.262 -4.775 104.022 1.00 48.66 109 LEU A C 1
ATOM 799 O O . LEU A 1 109 ? -73.216 -5.408 104.119 1.00 48.66 109 LEU A O 1
ATOM 803 N N . GLU A 1 110 ? -75.414 -5.357 103.677 1.00 46.44 110 GLU A N 1
ATOM 804 C CA . GLU A 1 110 ? -75.514 -6.760 103.218 1.00 46.44 110 GLU A CA 1
ATOM 805 C C . GLU A 1 110 ? -75.558 -6.855 101.680 1.00 46.44 110 GLU A C 1
ATOM 807 O O . GLU A 1 110 ? -74.977 -7.768 101.100 1.00 46.44 110 GLU A O 1
ATOM 812 N N . ASP A 1 111 ? -76.103 -5.833 101.009 1.00 52.28 111 ASP A N 1
ATOM 813 C CA . ASP A 1 111 ? -75.987 -5.619 99.555 1.00 52.28 111 ASP A CA 1
ATOM 814 C C . ASP A 1 111 ? -74.535 -5.275 99.142 1.00 52.28 111 ASP A C 1
ATOM 816 O O . ASP A 1 111 ? -74.094 -5.542 98.026 1.00 52.28 111 ASP A O 1
ATOM 820 N N . ALA A 1 112 ? -73.728 -4.748 100.073 1.00 52.47 112 ALA A N 1
ATOM 821 C CA . ALA A 1 112 ? -72.327 -4.401 99.845 1.00 52.47 112 ALA A CA 1
ATOM 822 C C . ALA A 1 112 ? -71.468 -5.603 99.432 1.00 52.47 112 ALA A C 1
ATOM 824 O O . ALA A 1 112 ? -70.642 -5.459 98.538 1.00 52.47 112 ALA A O 1
ATOM 825 N N . ALA A 1 113 ? -71.648 -6.785 100.029 1.00 59.38 113 ALA A N 1
ATOM 826 C CA . ALA A 1 113 ? -70.851 -7.963 99.673 1.00 59.38 113 ALA A CA 1
ATOM 827 C C . ALA A 1 113 ? -71.171 -8.464 98.251 1.00 59.38 113 ALA A C 1
ATOM 829 O O . ALA A 1 113 ? -70.266 -8.836 97.496 1.00 59.38 113 ALA A O 1
ATOM 830 N N . GLU A 1 114 ? -72.446 -8.418 97.857 1.00 68.44 114 GLU A N 1
ATOM 831 C CA . GLU A 1 114 ? -72.881 -8.819 96.520 1.00 68.44 114 GLU A CA 1
ATOM 832 C C . GLU A 1 114 ? -72.520 -7.757 95.472 1.00 68.44 114 GLU A C 1
ATOM 834 O O . GLU A 1 114 ? -72.008 -8.087 94.404 1.00 68.44 114 GLU A O 1
ATOM 839 N N . THR A 1 115 ? -72.666 -6.474 95.806 1.00 72.88 115 THR A N 1
ATOM 840 C CA . THR A 1 115 ? -72.244 -5.344 94.968 1.00 72.88 115 THR A CA 1
ATOM 841 C C . THR A 1 115 ? -70.723 -5.305 94.788 1.00 72.88 115 THR A C 1
ATOM 843 O O . THR A 1 115 ? -70.256 -5.102 93.669 1.00 72.88 115 THR A O 1
ATOM 846 N N . ILE A 1 116 ? -69.930 -5.580 95.832 1.00 77.62 116 ILE A N 1
ATOM 847 C CA . ILE A 1 116 ? -68.469 -5.752 95.729 1.00 77.62 116 ILE A CA 1
ATOM 848 C C . ILE A 1 116 ? -68.139 -6.946 94.828 1.00 77.62 116 ILE A C 1
ATOM 850 O O . ILE A 1 116 ? -67.282 -6.818 93.959 1.00 77.62 116 ILE A O 1
ATOM 854 N N . SER A 1 117 ? -68.842 -8.074 94.965 1.00 78.75 117 SER A N 1
ATOM 855 C CA . SER A 1 117 ? -68.627 -9.257 94.118 1.00 78.75 117 SER A CA 1
ATOM 856 C C . SER A 1 117 ? -68.973 -8.998 92.646 1.00 78.75 117 SER A C 1
ATOM 858 O O . SER A 1 117 ? -68.178 -9.326 91.766 1.00 78.75 117 SER A O 1
ATOM 860 N N . ARG A 1 118 ? -70.109 -8.348 92.350 1.00 81.19 118 ARG A N 1
ATOM 861 C CA . ARG A 1 118 ? -70.485 -7.938 90.982 1.00 81.19 118 ARG A CA 1
ATOM 862 C C . ARG A 1 118 ? -69.529 -6.882 90.420 1.00 81.19 118 ARG A C 1
ATOM 864 O O . ARG A 1 118 ? -69.194 -6.947 89.242 1.00 81.19 118 ARG A O 1
ATOM 871 N N . SER A 1 119 ? -69.062 -5.943 91.243 1.00 82.62 119 SER A N 1
ATOM 872 C CA . SER A 1 119 ? -68.084 -4.920 90.851 1.00 82.62 119 SER A CA 1
ATOM 873 C C . SER A 1 119 ? -66.717 -5.537 90.541 1.00 82.62 119 SER A C 1
ATOM 875 O O . SER A 1 119 ? -66.155 -5.269 89.485 1.00 82.62 119 SER A O 1
ATOM 877 N N . LEU A 1 120 ? -66.224 -6.454 91.382 1.00 85.25 120 LEU A N 1
ATOM 878 C CA . LEU A 1 120 ? -65.003 -7.226 91.128 1.00 85.25 120 LEU A CA 1
ATOM 879 C C . LEU A 1 120 ? -65.123 -8.090 89.870 1.00 85.25 120 LEU A C 1
ATOM 881 O O . LEU A 1 120 ? -64.196 -8.108 89.068 1.00 85.25 120 LEU A O 1
ATOM 885 N N . LEU A 1 121 ? -66.258 -8.761 89.653 1.00 87.50 121 LEU A N 1
ATOM 886 C CA . LEU A 1 121 ? -66.502 -9.508 88.417 1.00 87.50 121 LEU A CA 1
ATOM 887 C C . LEU A 1 121 ? -66.547 -8.583 87.194 1.00 87.50 121 LEU A C 1
ATOM 889 O O . LEU A 1 121 ? -65.956 -8.924 86.176 1.00 87.50 121 LEU A O 1
ATOM 893 N N . SER A 1 122 ? -67.183 -7.415 87.286 1.00 88.50 122 SER A N 1
ATOM 894 C CA . SER A 1 122 ? -67.211 -6.411 86.211 1.00 88.50 122 SER A CA 1
ATOM 895 C C . SER A 1 122 ? -65.809 -5.879 85.882 1.00 88.50 122 SER A C 1
ATOM 897 O O . SER A 1 122 ? -65.422 -5.813 84.714 1.00 88.50 122 SER A O 1
ATOM 899 N N . LEU A 1 123 ? -65.005 -5.583 86.909 1.00 89.62 123 LEU A N 1
ATOM 900 C CA . LEU A 1 123 ? -63.601 -5.182 86.778 1.00 89.62 123 LEU A CA 1
ATOM 901 C C . LEU A 1 123 ? -62.735 -6.301 86.181 1.00 89.62 123 LEU A C 1
ATOM 903 O O . LEU A 1 123 ? -61.876 -6.024 85.352 1.00 89.62 123 LEU A O 1
ATOM 907 N N . LEU A 1 124 ? -62.976 -7.562 86.550 1.00 88.31 124 LEU A N 1
ATOM 908 C CA . LEU A 1 124 ? -62.284 -8.713 85.966 1.00 88.31 124 LEU A CA 1
ATOM 909 C C . LEU A 1 124 ? -62.651 -8.910 84.490 1.00 88.31 124 LEU A C 1
ATOM 911 O O . LEU A 1 124 ? -61.746 -9.090 83.682 1.00 88.31 124 LEU A O 1
ATOM 915 N N . HIS A 1 125 ? -63.932 -8.818 84.116 1.00 90.88 125 HIS A N 1
ATOM 916 C CA . HIS A 1 125 ? -64.345 -8.905 82.709 1.00 90.88 125 HIS A CA 1
ATOM 917 C C . HIS A 1 125 ? -63.771 -7.744 81.890 1.00 90.88 125 HIS A C 1
ATOM 919 O O . HIS A 1 125 ? -63.132 -7.983 80.876 1.00 90.88 125 HIS A O 1
ATOM 925 N N . THR A 1 126 ? -63.878 -6.497 82.362 1.00 92.12 126 THR A N 1
ATOM 926 C CA . THR A 1 126 ? -63.292 -5.347 81.645 1.00 92.12 126 THR A CA 1
ATOM 927 C C . THR A 1 126 ? -61.764 -5.395 81.568 1.00 92.12 126 THR A C 1
ATOM 929 O O . THR A 1 126 ? -61.203 -4.942 80.568 1.00 92.12 126 THR A O 1
ATOM 932 N N . ALA A 1 127 ? -61.079 -5.972 82.562 1.00 89.12 127 ALA A N 1
ATOM 933 C CA . ALA A 1 127 ? -59.643 -6.235 82.496 1.00 89.12 127 ALA A CA 1
ATOM 934 C C . ALA A 1 127 ? -59.301 -7.327 81.467 1.00 89.12 127 ALA A C 1
ATOM 936 O O . ALA A 1 127 ? -58.374 -7.135 80.682 1.00 89.12 127 ALA A O 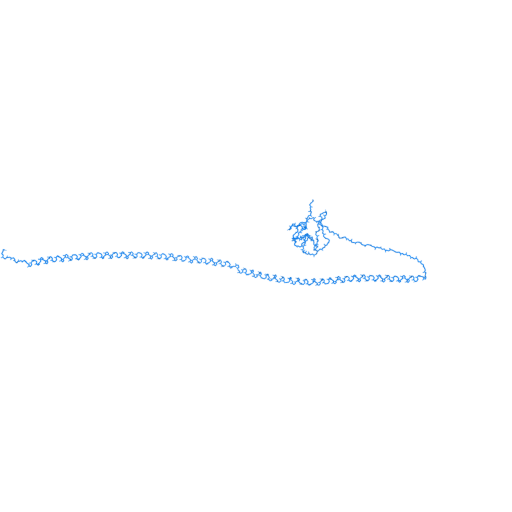1
ATOM 937 N N . VAL A 1 128 ? -60.061 -8.428 81.419 1.00 92.94 128 VAL A N 1
ATOM 938 C CA . VAL A 1 128 ? -59.913 -9.478 80.393 1.00 92.94 128 VAL A CA 1
ATOM 939 C C . VAL A 1 128 ? -60.176 -8.905 78.999 1.00 92.94 128 VAL A C 1
ATOM 941 O O . VAL A 1 128 ? -59.290 -8.982 78.156 1.00 92.94 128 VAL A O 1
ATOM 944 N N . ASP A 1 129 ? -61.292 -8.206 78.782 1.00 92.56 129 ASP A N 1
ATOM 945 C CA . ASP A 1 129 ? -61.629 -7.550 77.510 1.00 92.56 129 ASP A CA 1
ATOM 946 C C . ASP A 1 129 ? -60.559 -6.536 77.070 1.00 92.56 129 ASP A C 1
ATOM 948 O O . ASP A 1 129 ? -60.359 -6.295 75.877 1.00 92.56 129 ASP A O 1
ATOM 952 N N . ALA A 1 130 ? -59.905 -5.854 78.018 1.00 90.81 130 ALA A N 1
ATOM 953 C CA . ALA A 1 130 ? -58.811 -4.929 77.730 1.00 90.81 130 ALA A CA 1
ATOM 954 C C . ALA A 1 130 ? -57.526 -5.670 77.334 1.00 90.81 130 ALA A C 1
ATOM 956 O O . ALA A 1 130 ? -56.863 -5.254 76.383 1.00 90.81 130 ALA A O 1
ATOM 957 N N . ILE A 1 131 ? -57.201 -6.775 78.012 1.00 92.50 131 ILE A N 1
ATOM 958 C CA . ILE A 1 131 ? -56.062 -7.642 77.683 1.00 92.50 131 ILE A CA 1
ATOM 959 C C . ILE A 1 131 ? -56.273 -8.315 76.321 1.00 92.50 131 ILE A C 1
ATOM 961 O O . ILE A 1 131 ? -55.365 -8.283 75.492 1.00 92.50 131 ILE A O 1
ATOM 965 N N . GLU A 1 132 ? -57.460 -8.854 76.038 1.00 93.38 132 GLU A N 1
ATOM 966 C CA . GLU A 1 132 ? -57.812 -9.446 74.739 1.00 93.38 132 GLU A CA 1
ATOM 967 C C . GLU A 1 132 ? -57.721 -8.426 73.596 1.00 93.38 132 GLU A C 1
ATOM 969 O O . GLU A 1 132 ? -57.110 -8.704 72.564 1.00 93.38 132 GLU A O 1
ATOM 974 N N . ARG A 1 133 ? -58.240 -7.203 73.776 1.00 92.25 133 ARG A N 1
ATOM 975 C CA . ARG A 1 133 ? -58.100 -6.136 72.765 1.00 92.25 133 ARG A CA 1
ATOM 976 C C . ARG A 1 133 ? -56.653 -5.677 72.579 1.00 92.25 133 ARG A C 1
ATOM 978 O O . ARG A 1 133 ? -56.249 -5.437 71.442 1.00 92.25 133 ARG A O 1
ATOM 985 N N . ALA A 1 134 ? -55.874 -5.559 73.655 1.00 92.50 134 ALA A N 1
ATOM 986 C CA . ALA A 1 134 ? -54.463 -5.183 73.574 1.00 92.50 134 ALA A CA 1
ATOM 987 C C . ALA A 1 134 ? -53.647 -6.252 72.830 1.00 92.50 134 ALA A C 1
ATOM 989 O O . ALA A 1 134 ? -52.990 -5.944 71.837 1.00 92.50 134 ALA A O 1
ATOM 990 N N . THR A 1 135 ? -53.762 -7.514 73.249 1.00 93.25 135 THR A N 1
ATOM 991 C CA . THR A 1 135 ? -53.067 -8.657 72.631 1.00 93.25 135 THR A CA 1
ATOM 992 C C . THR A 1 135 ? -53.491 -8.898 71.183 1.00 93.25 135 THR A C 1
ATOM 994 O O . THR A 1 135 ? -52.629 -9.105 70.334 1.00 93.25 135 THR A O 1
ATOM 997 N N . SER A 1 136 ? -54.781 -8.783 70.853 1.00 93.69 136 SER A N 1
ATOM 998 C CA . SER A 1 136 ? -55.275 -8.838 69.467 1.00 93.69 136 SER A CA 1
ATOM 999 C C . SER A 1 136 ? -54.719 -7.694 68.604 1.00 93.69 136 SER A C 1
ATOM 1001 O O . SER A 1 136 ? -54.319 -7.899 67.455 1.00 93.69 136 SER A O 1
ATOM 1003 N N . GLY A 1 137 ? -54.612 -6.487 69.170 1.00 94.00 137 GLY A N 1
ATOM 1004 C CA . GLY A 1 137 ? -53.995 -5.337 68.510 1.00 94.00 137 GLY A CA 1
ATOM 1005 C C . GLY A 1 137 ? -52.491 -5.509 68.270 1.00 94.00 137 GLY A C 1
ATOM 1006 O O . GLY A 1 137 ? -51.994 -5.138 67.205 1.00 94.00 137 GLY A O 1
ATOM 1007 N N . GLU A 1 138 ? -51.760 -6.097 69.219 1.00 94.56 138 GLU A N 1
ATOM 1008 C CA . GLU A 1 138 ? -50.340 -6.433 69.055 1.00 94.56 138 GLU A CA 1
ATOM 1009 C C . GLU A 1 138 ? -50.118 -7.568 68.049 1.00 94.56 138 GLU A C 1
ATOM 1011 O O . GLU A 1 138 ? -49.251 -7.435 67.184 1.00 94.56 138 GLU A O 1
ATOM 1016 N N . LEU A 1 139 ? -50.937 -8.625 68.082 1.00 94.12 139 LEU A N 1
ATOM 1017 C CA . LEU A 1 139 ? -50.921 -9.704 67.087 1.00 94.12 139 LEU A CA 1
ATOM 1018 C C . LEU A 1 139 ? -51.151 -9.162 65.673 1.00 94.12 139 LEU A C 1
ATOM 1020 O O . LEU A 1 139 ? -50.349 -9.427 64.783 1.00 94.12 139 LEU A O 1
ATOM 1024 N N . SER A 1 140 ? -52.160 -8.309 65.490 1.00 94.81 140 SER A N 1
ATOM 1025 C CA . SER A 1 140 ? -52.461 -7.676 64.197 1.00 94.81 140 SER A CA 1
ATOM 1026 C C . SER A 1 140 ? -51.280 -6.838 63.670 1.00 94.81 140 SER A C 1
ATOM 1028 O O . SER A 1 140 ? -50.967 -6.851 62.479 1.00 94.81 140 SER A O 1
ATOM 1030 N N . ARG A 1 141 ? -50.569 -6.119 64.555 1.00 95.38 141 ARG A N 1
ATOM 1031 C CA . ARG A 1 141 ? -49.349 -5.363 64.200 1.00 95.38 141 ARG A CA 1
ATOM 1032 C C . ARG A 1 141 ? -48.179 -6.282 63.853 1.00 95.38 141 ARG A C 1
ATOM 1034 O O . ARG A 1 141 ? -47.420 -5.969 62.932 1.00 95.38 141 ARG A O 1
ATOM 1041 N N . LEU A 1 142 ? -48.030 -7.399 64.563 1.00 95.44 142 LEU A N 1
ATOM 1042 C CA . LEU A 1 142 ? -47.029 -8.427 64.277 1.00 95.44 142 LEU A CA 1
ATOM 1043 C C . LEU A 1 142 ? -47.284 -9.092 62.921 1.00 95.44 142 LEU A C 1
ATOM 1045 O O . LEU A 1 142 ? -46.349 -9.205 62.137 1.00 95.44 142 LEU A O 1
ATOM 1049 N N . GLU A 1 143 ? -48.526 -9.447 62.593 1.00 96.50 143 GLU A N 1
ATOM 1050 C CA . GLU A 1 143 ? -48.900 -10.039 61.300 1.00 96.50 143 GLU A CA 1
ATOM 1051 C C . GLU A 1 143 ? -48.604 -9.107 60.116 1.00 96.50 143 GLU A C 1
ATOM 1053 O O . GLU A 1 143 ? -48.007 -9.537 59.123 1.00 96.50 143 GLU A O 1
ATOM 1058 N N . VAL A 1 144 ? -48.936 -7.815 60.232 1.00 96.50 144 VAL A N 1
ATOM 1059 C CA . VAL A 1 144 ? -48.580 -6.800 59.221 1.00 96.50 144 VAL A CA 1
ATOM 1060 C C . VAL A 1 144 ? -47.059 -6.657 59.099 1.00 96.50 144 VAL A C 1
ATOM 1062 O O . VAL A 1 144 ? -46.527 -6.620 57.988 1.00 96.50 144 VAL A O 1
ATOM 1065 N N . SER A 1 145 ? -46.340 -6.640 60.225 1.00 95.69 145 SER A N 1
ATOM 1066 C CA . SER A 1 145 ? -44.874 -6.529 60.242 1.00 95.69 145 SER A CA 1
ATOM 1067 C C . SER A 1 145 ? -44.191 -7.754 59.624 1.00 95.69 145 SER A C 1
ATOM 1069 O O . SER A 1 145 ? -43.255 -7.600 58.845 1.00 95.69 145 SER A O 1
ATOM 1071 N N . ILE A 1 146 ? -44.677 -8.964 59.913 1.00 96.69 146 ILE A N 1
ATOM 1072 C CA . ILE A 1 146 ? -44.187 -10.227 59.340 1.00 96.69 146 ILE A CA 1
ATOM 1073 C C . ILE A 1 146 ? -44.476 -10.286 57.837 1.00 96.69 146 ILE A C 1
ATOM 1075 O O . ILE A 1 146 ? -43.610 -10.698 57.069 1.00 96.69 146 ILE A O 1
ATOM 1079 N N . SER A 1 147 ? -45.655 -9.834 57.403 1.00 96.44 147 SER A N 1
ATOM 1080 C CA . SER A 1 147 ? -46.025 -9.787 55.982 1.00 96.44 147 SER A CA 1
ATOM 1081 C C . SER A 1 147 ? -45.136 -8.816 55.198 1.00 96.44 147 SER A C 1
ATOM 1083 O O . SER A 1 147 ? -44.623 -9.173 54.139 1.00 96.44 147 SER A O 1
ATOM 1085 N N . SER A 1 148 ? -44.878 -7.630 55.759 1.00 96.88 148 SER A N 1
ATOM 1086 C CA . SER A 1 148 ? -43.943 -6.642 55.205 1.00 96.88 148 SER A CA 1
ATOM 1087 C C . SER A 1 148 ? -42.503 -7.172 55.159 1.00 96.88 148 SER A C 1
ATOM 1089 O O . SER A 1 148 ? -41.845 -7.104 54.122 1.00 96.88 148 SER A O 1
ATOM 1091 N N . LEU A 1 149 ? -42.028 -7.800 56.244 1.00 95.50 149 LEU A N 1
ATOM 1092 C CA . LEU A 1 149 ? -40.697 -8.410 56.296 1.00 95.50 149 LEU A CA 1
ATOM 1093 C C . LEU A 1 149 ? -40.545 -9.532 55.258 1.00 95.50 149 LEU A C 1
ATOM 1095 O O . LEU A 1 149 ? -39.507 -9.631 54.609 1.00 95.50 149 LEU A O 1
ATOM 1099 N N . LYS A 1 150 ? -41.580 -10.361 55.076 1.00 96.88 150 LYS A N 1
ATOM 1100 C CA . LYS A 1 150 ? -41.602 -11.416 54.059 1.00 96.88 150 LYS A CA 1
ATOM 1101 C C . LYS A 1 150 ? -41.467 -10.827 52.652 1.00 96.88 150 LYS A C 1
ATOM 1103 O O . LYS A 1 150 ? -40.619 -11.297 51.898 1.00 96.88 150 LYS A O 1
ATOM 1108 N N . GLN A 1 151 ? -42.245 -9.794 52.324 1.00 96.56 151 GLN A N 1
ATOM 1109 C CA . GLN A 1 151 ? -42.153 -9.116 51.028 1.00 96.56 151 GLN A CA 1
ATOM 1110 C C . GLN A 1 151 ? -40.750 -8.526 50.804 1.00 96.56 151 GLN A C 1
ATOM 1112 O O . GLN A 1 151 ? -40.136 -8.786 49.772 1.00 96.56 151 GLN A O 1
ATOM 1117 N N . ALA A 1 152 ? -40.193 -7.823 51.795 1.00 95.19 152 ALA A N 1
ATOM 1118 C CA . ALA A 1 152 ? -38.845 -7.257 51.708 1.00 95.19 152 ALA A CA 1
ATOM 1119 C C . ALA A 1 152 ? -37.750 -8.331 51.523 1.00 95.19 152 ALA A C 1
ATOM 1121 O O . ALA A 1 152 ? -36.748 -8.093 50.850 1.00 95.19 152 ALA A O 1
ATOM 1122 N N . VAL A 1 153 ? -37.931 -9.529 52.092 1.00 96.25 153 VAL A N 1
ATOM 1123 C CA . VAL A 1 153 ? -37.032 -10.674 51.870 1.00 96.25 153 VAL A CA 1
ATOM 1124 C C . VAL A 1 153 ? -37.166 -11.223 50.446 1.00 96.25 153 VAL A C 1
ATOM 1126 O O . VAL A 1 153 ? -36.147 -11.509 49.819 1.00 96.25 153 VAL A O 1
ATOM 1129 N N . GLU A 1 154 ? -38.383 -11.346 49.913 1.00 96.62 154 GLU A N 1
ATOM 1130 C CA . GLU A 1 154 ? -38.624 -11.779 48.527 1.00 96.62 154 GLU A CA 1
ATOM 1131 C C . GLU A 1 154 ? -38.008 -10.790 47.513 1.00 96.62 154 GLU A C 1
ATOM 1133 O O . GLU A 1 154 ? -37.286 -11.215 46.608 1.00 96.62 154 GLU A O 1
ATOM 1138 N N . GLU A 1 155 ? -38.169 -9.481 47.729 1.00 96.62 155 GLU A N 1
ATOM 1139 C CA . GLU A 1 155 ? -37.529 -8.410 46.943 1.00 96.62 155 GLU A CA 1
ATOM 1140 C C . GLU A 1 155 ? -35.991 -8.410 47.076 1.00 96.62 155 GLU A C 1
ATOM 1142 O O . GLU A 1 155 ? -35.265 -8.207 46.100 1.00 96.62 155 GLU A O 1
ATOM 1147 N N . ALA A 1 156 ? -35.446 -8.708 48.260 1.00 95.25 156 ALA A N 1
ATOM 1148 C CA . ALA A 1 156 ? -33.999 -8.848 48.435 1.00 95.25 156 ALA A CA 1
ATOM 1149 C C . ALA A 1 156 ? 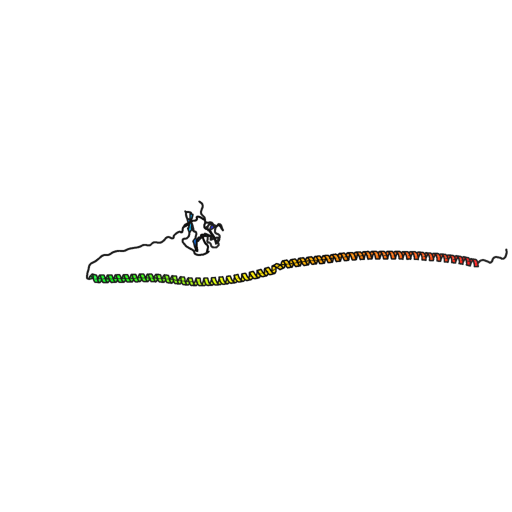-33.423 -10.050 47.658 1.00 95.25 156 ALA A C 1
ATOM 1151 O O . ALA A 1 156 ? -32.273 -10.002 47.204 1.00 95.25 156 ALA A O 1
ATOM 1152 N N . PHE A 1 157 ? -34.198 -11.126 47.473 1.00 95.25 157 PHE A N 1
ATOM 1153 C CA . PHE A 1 157 ? -33.784 -12.273 46.661 1.00 95.25 157 PHE A CA 1
ATOM 1154 C C . PHE A 1 157 ? -33.797 -11.978 45.155 1.00 95.25 157 PHE A C 1
ATOM 1156 O O . PHE A 1 157 ? -32.885 -12.445 44.464 1.00 95.25 157 PHE A O 1
ATOM 1163 N N . THR A 1 158 ? -34.755 -11.197 44.641 1.00 96.06 158 THR A N 1
ATOM 1164 C CA . THR A 1 158 ? -34.757 -10.780 43.225 1.00 96.06 158 THR A CA 1
ATOM 1165 C C . THR A 1 158 ? -33.607 -9.817 42.934 1.00 96.06 158 THR A C 1
ATOM 1167 O O . THR A 1 158 ? -32.801 -10.086 42.046 1.00 96.06 158 THR A O 1
ATOM 1170 N N . LEU A 1 159 ? -33.414 -8.781 43.756 1.00 95.75 159 LEU A N 1
ATOM 1171 C CA . LEU A 1 159 ? -32.284 -7.852 43.612 1.00 95.75 159 LEU A CA 1
ATOM 1172 C C . LEU A 1 159 ? -30.926 -8.572 43.648 1.00 95.75 159 LEU A C 1
ATOM 1174 O O . LEU A 1 159 ? -30.013 -8.243 42.890 1.00 95.75 159 LEU A O 1
ATOM 1178 N N . LYS A 1 160 ? -30.780 -9.606 44.487 1.00 96.06 160 LYS A N 1
ATOM 1179 C CA . LYS A 1 160 ? -29.562 -10.427 44.532 1.00 96.06 160 LYS A CA 1
ATOM 1180 C C . LYS A 1 160 ? -29.292 -11.163 43.212 1.00 96.06 160 LYS A C 1
ATOM 1182 O O . LYS A 1 160 ? -28.122 -11.299 42.844 1.00 96.06 160 LYS A O 1
ATOM 1187 N N . SER A 1 161 ? -30.320 -11.657 42.518 1.00 95.19 161 SER A N 1
ATOM 1188 C CA . SER A 1 161 ? -30.140 -12.344 41.231 1.00 95.19 161 SER A CA 1
ATOM 1189 C C . SER A 1 161 ? -29.831 -11.358 40.099 1.00 95.19 161 SER A C 1
ATOM 1191 O O . SER A 1 161 ? -28.950 -11.631 39.283 1.00 95.19 161 SER A O 1
ATOM 1193 N N . GLU A 1 162 ? -30.447 -10.175 40.108 1.00 97.06 162 GLU A N 1
ATOM 1194 C CA . GLU A 1 162 ? -30.155 -9.088 39.163 1.00 97.06 162 GLU A CA 1
ATOM 1195 C C . GLU A 1 162 ? -28.716 -8.574 39.306 1.00 97.06 162 GLU A C 1
ATOM 1197 O O . GLU A 1 162 ? -27.991 -8.473 38.315 1.00 97.06 162 GLU A O 1
ATOM 1202 N N . VAL A 1 163 ? -28.249 -8.334 40.538 1.00 95.69 163 VAL A N 1
ATOM 1203 C CA . VAL A 1 163 ? -26.859 -7.924 40.815 1.00 95.69 163 VAL A CA 1
ATOM 1204 C C . VAL A 1 163 ? -25.852 -8.992 40.373 1.00 95.69 163 VAL A C 1
ATOM 1206 O O . VAL A 1 163 ? -24.775 -8.646 39.882 1.00 95.69 163 VAL A O 1
ATOM 1209 N N . ALA A 1 164 ? -26.184 -10.282 40.498 1.00 95.38 164 ALA A N 1
ATOM 1210 C CA . ALA A 1 164 ? -25.351 -11.358 39.960 1.00 95.38 164 ALA A CA 1
ATOM 1211 C C . ALA A 1 164 ? -25.294 -11.310 38.421 1.00 95.38 164 ALA A C 1
ATOM 1213 O O . ALA A 1 164 ? -24.202 -11.294 37.855 1.00 95.38 164 ALA A O 1
ATOM 1214 N N . GLY A 1 165 ? -26.441 -11.173 37.746 1.00 96.88 165 GLY A N 1
ATOM 1215 C CA . GLY A 1 165 ? -26.500 -11.047 36.286 1.00 96.88 165 GLY A CA 1
ATOM 1216 C C . GLY A 1 165 ? -25.743 -9.827 35.747 1.00 96.88 165 GLY A C 1
ATOM 1217 O O . GLY A 1 165 ? -25.003 -9.940 34.769 1.00 96.88 165 GLY A O 1
ATOM 1218 N N . LEU A 1 166 ? -25.853 -8.672 36.410 1.00 95.56 166 LEU A N 1
ATOM 1219 C CA . LEU A 1 166 ? -25.092 -7.464 36.067 1.00 95.56 166 LEU A CA 1
ATOM 1220 C C . LEU A 1 166 ? -23.582 -7.648 36.276 1.00 95.56 166 LEU A C 1
ATOM 1222 O O . LEU A 1 166 ? -22.786 -7.155 35.476 1.00 95.56 166 LEU A O 1
ATOM 1226 N N . ARG A 1 167 ? -23.169 -8.384 37.316 1.00 96.00 167 ARG A N 1
ATOM 1227 C CA . ARG A 1 167 ? -21.758 -8.716 37.558 1.00 96.00 167 ARG A CA 1
ATOM 1228 C C . ARG A 1 167 ? -21.188 -9.605 36.451 1.00 96.00 167 ARG A C 1
ATOM 1230 O O . ARG A 1 167 ? -20.074 -9.345 35.995 1.00 96.00 167 ARG A O 1
ATOM 1237 N N . ASP A 1 168 ? -21.944 -10.598 35.996 1.00 96.38 168 ASP A N 1
ATOM 1238 C CA . ASP A 1 168 ? -21.528 -11.489 34.907 1.00 96.38 168 ASP A CA 1
ATOM 1239 C C . ASP A 1 168 ? -21.449 -10.738 33.566 1.00 96.38 168 ASP A C 1
ATOM 1241 O O . ASP A 1 168 ? -20.477 -10.886 32.820 1.00 96.38 168 ASP A O 1
ATOM 1245 N N . GLN A 1 169 ? -22.409 -9.846 33.290 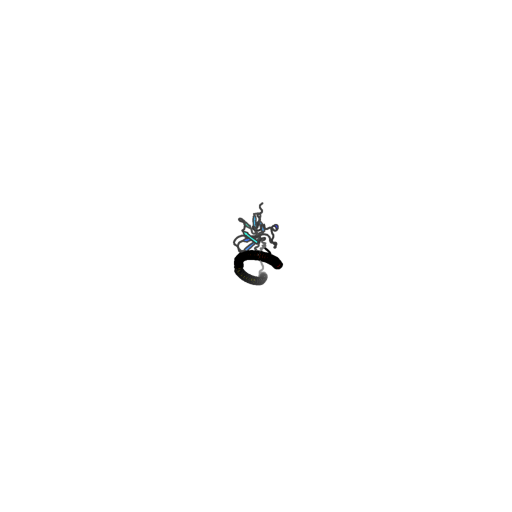1.00 96.06 169 GLN A N 1
ATOM 1246 C CA . GLN A 1 169 ? -22.367 -8.946 32.130 1.00 96.06 169 GLN A CA 1
ATOM 1247 C C . GLN A 1 169 ? -21.152 -8.008 32.171 1.00 96.06 169 GLN A C 1
ATOM 1249 O O . GLN A 1 169 ? -20.454 -7.870 31.165 1.00 96.06 169 GLN A O 1
ATOM 1254 N N . ALA A 1 170 ? -20.850 -7.408 33.326 1.00 94.75 170 ALA A N 1
ATOM 1255 C CA . ALA A 1 170 ? -19.675 -6.556 33.503 1.00 94.75 170 ALA A CA 1
ATOM 1256 C C . ALA A 1 170 ? -18.358 -7.336 33.329 1.00 94.75 170 ALA A C 1
ATOM 1258 O O . ALA A 1 170 ? -17.425 -6.830 32.706 1.00 94.75 170 ALA A O 1
ATOM 1259 N N . GLY A 1 171 ? -18.289 -8.581 33.815 1.00 96.31 171 GLY A N 1
ATOM 1260 C CA . GLY A 1 171 ? -17.149 -9.476 33.591 1.00 96.31 171 GLY A CA 1
ATOM 1261 C C . GLY A 1 171 ? -16.949 -9.817 32.111 1.00 96.31 171 GLY A C 1
ATOM 1262 O O . GLY A 1 171 ? -15.830 -9.736 31.605 1.00 96.31 171 GLY A O 1
ATOM 1263 N N . SER A 1 172 ? -18.036 -10.115 31.396 1.00 96.25 172 SER A N 1
ATOM 1264 C CA . SER A 1 172 ? -18.019 -10.346 29.945 1.00 96.25 172 SER A CA 1
ATOM 1265 C C . SER A 1 172 ? -17.561 -9.102 29.168 1.00 96.25 172 SER A C 1
ATOM 1267 O O . SER A 1 172 ? -16.674 -9.190 28.319 1.00 96.25 172 SER A O 1
ATOM 1269 N N . ALA A 1 173 ? -18.082 -7.919 29.512 1.00 95.12 173 ALA A N 1
ATOM 1270 C CA . ALA A 1 173 ? -17.684 -6.650 28.901 1.00 95.12 173 ALA A CA 1
ATOM 1271 C C . ALA A 1 173 ? -16.213 -6.280 29.182 1.00 95.12 173 ALA A C 1
ATOM 1273 O O . ALA A 1 173 ? -15.526 -5.753 28.308 1.00 95.12 173 ALA A O 1
ATOM 1274 N N . ALA A 1 174 ? -15.696 -6.588 30.375 1.00 95.94 174 ALA A N 1
ATOM 1275 C CA . ALA A 1 174 ? -14.279 -6.411 30.688 1.00 95.94 174 ALA A CA 1
ATOM 1276 C C . ALA A 1 174 ? -13.387 -7.352 29.857 1.00 95.94 174 ALA A C 1
ATOM 1278 O O . ALA A 1 174 ? -12.341 -6.930 29.361 1.00 95.94 174 ALA A O 1
ATOM 1279 N N . ALA A 1 175 ? -13.814 -8.603 29.648 1.00 96.75 175 ALA A N 1
ATOM 1280 C CA . ALA A 1 175 ? -13.094 -9.564 28.815 1.00 96.75 175 ALA A CA 1
ATOM 1281 C C . ALA A 1 175 ? -13.076 -9.160 27.327 1.00 96.75 175 ALA A C 1
ATOM 1283 O O . ALA A 1 175 ? -12.031 -9.262 26.681 1.00 96.75 175 ALA A O 1
ATOM 1284 N N . THR A 1 176 ? -14.187 -8.650 26.782 1.00 96.12 176 THR A N 1
ATOM 1285 C CA . THR A 1 176 ? -14.220 -8.154 25.393 1.00 96.12 176 THR A CA 1
ATOM 1286 C C . THR A 1 176 ? -13.400 -6.878 25.215 1.00 96.12 176 THR A C 1
ATOM 1288 O O . THR A 1 176 ? -12.685 -6.764 24.222 1.00 96.12 176 THR A O 1
ATOM 1291 N N . LEU A 1 177 ? -13.412 -5.956 26.186 1.00 96.25 177 LEU A N 1
ATOM 1292 C CA . LEU A 1 177 ? -12.529 -4.782 26.181 1.00 96.25 177 LEU A CA 1
ATOM 1293 C C . LEU A 1 177 ? -11.046 -5.172 26.198 1.00 96.25 177 LEU A C 1
ATOM 1295 O O . LEU A 1 177 ? -10.275 -4.618 25.416 1.00 96.25 177 LEU A O 1
ATOM 1299 N N . ALA A 1 178 ? -10.651 -6.143 27.026 1.00 96.56 178 ALA A N 1
ATOM 1300 C CA . ALA A 1 178 ? -9.278 -6.646 27.053 1.00 96.56 178 ALA A CA 1
ATOM 1301 C C . ALA A 1 178 ? -8.871 -7.265 25.701 1.00 96.56 178 ALA A C 1
ATOM 1303 O O . ALA A 1 178 ? -7.822 -6.922 25.160 1.00 96.56 178 ALA A O 1
ATOM 1304 N N . ALA A 1 179 ? -9.730 -8.102 25.107 1.00 96.88 179 ALA A N 1
ATOM 1305 C CA . ALA A 1 179 ? -9.479 -8.695 23.792 1.00 96.88 179 ALA A CA 1
ATOM 1306 C C . ALA A 1 179 ? -9.356 -7.638 22.675 1.00 96.88 179 ALA A C 1
ATOM 1308 O O . ALA A 1 179 ? -8.472 -7.737 21.824 1.00 96.88 179 ALA A O 1
ATOM 1309 N N . LEU A 1 180 ? -10.195 -6.595 22.695 1.00 96.19 180 LEU A N 1
ATOM 1310 C CA . LEU A 1 180 ? -10.114 -5.476 21.749 1.00 96.19 180 LEU A CA 1
ATOM 1311 C C . LEU A 1 180 ? -8.844 -4.635 21.942 1.00 96.19 180 LEU A C 1
ATOM 1313 O O . LEU A 1 180 ? -8.272 -4.175 20.956 1.00 96.19 180 LEU A O 1
ATOM 1317 N N . GLN A 1 181 ? -8.371 -4.454 23.179 1.00 97.62 181 GLN A N 1
ATOM 1318 C CA . GLN A 1 181 ? -7.094 -3.786 23.454 1.00 97.62 181 GLN A CA 1
ATOM 1319 C C . GLN A 1 181 ? -5.902 -4.587 22.912 1.00 97.62 181 GLN A C 1
ATOM 1321 O O . GLN A 1 181 ? -5.005 -3.991 22.316 1.00 97.62 181 GLN A O 1
ATOM 1326 N N . THR A 1 182 ? -5.908 -5.918 23.052 1.00 96.62 182 THR A N 1
ATOM 1327 C CA . THR A 1 182 ? -4.895 -6.793 22.435 1.00 96.62 182 THR A CA 1
ATOM 1328 C C . THR A 1 182 ? -4.945 -6.718 20.908 1.00 96.62 182 THR A C 1
ATOM 1330 O O . THR A 1 182 ? -3.926 -6.460 20.278 1.00 96.62 182 THR A O 1
ATOM 1333 N N . ALA A 1 183 ? -6.127 -6.840 20.297 1.00 96.19 183 ALA A N 1
ATOM 1334 C CA . ALA A 1 183 ? -6.266 -6.738 18.843 1.00 96.19 183 ALA A CA 1
ATOM 1335 C C . ALA A 1 183 ? -5.821 -5.363 18.299 1.00 96.19 183 ALA A C 1
ATOM 1337 O O . ALA A 1 183 ? -5.217 -5.278 17.229 1.00 96.19 183 ALA A O 1
ATOM 1338 N N . LEU A 1 184 ? -6.075 -4.279 19.042 1.00 97.38 184 LEU A N 1
ATOM 1339 C CA . LEU A 1 184 ? -5.608 -2.939 18.685 1.00 97.38 184 LEU A CA 1
ATOM 1340 C C . LEU A 1 184 ? -4.079 -2.820 18.760 1.00 97.38 184 LEU A C 1
ATOM 1342 O O . LEU A 1 184 ? -3.488 -2.203 17.874 1.00 97.38 184 LEU A O 1
ATOM 1346 N N . SER A 1 185 ? -3.431 -3.396 19.778 1.00 96.56 185 SER A N 1
ATOM 1347 C CA . SER A 1 185 ? -1.967 -3.353 19.891 1.00 96.56 185 SER A CA 1
ATOM 1348 C C . SER A 1 185 ? -1.282 -4.202 18.814 1.00 96.56 185 SER A C 1
ATOM 1350 O O . SER A 1 185 ? -0.293 -3.758 18.229 1.00 96.56 185 SER A O 1
ATOM 1352 N N . GLU A 1 186 ? -1.850 -5.357 18.460 1.00 96.81 186 GLU A N 1
ATOM 1353 C CA . GLU A 1 186 ? -1.408 -6.172 17.321 1.00 96.81 186 GLU A CA 1
ATOM 1354 C C . GLU A 1 186 ? -1.547 -5.414 15.992 1.00 96.81 186 GLU A C 1
ATOM 1356 O O . GLU A 1 186 ? -0.591 -5.352 15.215 1.00 96.81 186 GLU A O 1
ATOM 1361 N N . ALA A 1 187 ? -2.693 -4.768 15.750 1.00 94.81 187 ALA A N 1
ATOM 1362 C CA . ALA A 1 187 ? -2.917 -3.960 14.551 1.00 94.81 187 ALA A CA 1
ATOM 1363 C C . ALA A 1 187 ? -1.958 -2.758 14.466 1.00 94.81 187 ALA A C 1
ATOM 1365 O O . ALA A 1 187 ? -1.442 -2.456 13.391 1.00 94.81 187 ALA A O 1
ATOM 1366 N N . GLN A 1 188 ? -1.660 -2.096 15.590 1.00 96.25 188 GLN A N 1
ATOM 1367 C CA . GLN A 1 188 ? -0.661 -1.022 15.651 1.00 96.25 188 GLN A CA 1
ATOM 1368 C C . GLN A 1 188 ? 0.750 -1.528 15.326 1.00 96.25 188 GLN A C 1
ATOM 1370 O O . GLN A 1 188 ? 1.481 -0.862 14.592 1.00 96.25 188 GLN A O 1
ATOM 1375 N N . LEU A 1 189 ? 1.126 -2.708 15.825 1.00 95.56 189 LEU A N 1
ATOM 1376 C CA . LEU A 1 189 ? 2.437 -3.311 15.576 1.00 95.56 189 LEU A CA 1
ATOM 1377 C C . LEU A 1 189 ? 2.583 -3.748 14.106 1.00 95.56 189 LEU A C 1
ATOM 1379 O O . LEU A 1 189 ? 3.626 -3.515 13.494 1.00 95.56 189 LEU A O 1
ATOM 1383 N N . GLN A 1 190 ? 1.515 -4.272 13.496 1.00 94.75 190 GLN A N 1
ATOM 1384 C CA . GLN A 1 190 ? 1.448 -4.513 12.049 1.00 94.75 190 GLN A CA 1
ATOM 1385 C C . GLN A 1 190 ? 1.569 -3.210 11.241 1.00 94.75 190 GLN A C 1
ATOM 1387 O O . GLN A 1 190 ? 2.315 -3.164 10.263 1.00 94.75 190 GLN A O 1
ATOM 1392 N N . LEU A 1 191 ? 0.899 -2.130 11.661 1.00 93.69 191 LEU A N 1
ATOM 1393 C CA . LEU A 1 191 ? 0.991 -0.829 10.990 1.00 93.69 191 LEU A CA 1
ATOM 1394 C C . LEU A 1 191 ? 2.419 -0.257 11.046 1.00 93.69 191 LEU A C 1
ATOM 1396 O O . LEU A 1 191 ? 2.916 0.258 10.047 1.00 93.69 191 LEU A O 1
ATOM 1400 N N . GLN A 1 192 ? 3.104 -0.394 12.186 1.00 92.62 192 GLN A N 1
ATOM 1401 C CA . GLN A 1 192 ? 4.509 0.002 12.342 1.00 92.62 192 GLN A CA 1
ATOM 1402 C C . GLN A 1 192 ? 5.452 -0.836 11.467 1.00 92.62 192 GLN A C 1
ATOM 1404 O O . GLN A 1 192 ? 6.382 -0.284 10.883 1.00 92.62 192 GLN A O 1
ATOM 1409 N N . ALA A 1 193 ? 5.195 -2.139 11.312 1.00 91.56 193 ALA A N 1
ATOM 1410 C CA . ALA A 1 193 ? 5.964 -3.000 10.412 1.00 91.56 193 ALA A CA 1
ATOM 1411 C C . ALA A 1 193 ? 5.780 -2.638 8.923 1.00 91.56 193 ALA A C 1
ATOM 1413 O O . ALA A 1 193 ? 6.689 -2.853 8.121 1.00 91.56 193 ALA A O 1
ATOM 1414 N N . LEU A 1 194 ? 4.631 -2.060 8.551 1.00 90.38 194 LEU A N 1
ATOM 1415 C CA . LEU A 1 194 ? 4.344 -1.576 7.195 1.00 90.38 194 LEU A CA 1
ATOM 1416 C C . LEU A 1 194 ? 4.806 -0.128 6.945 1.00 90.38 194 LEU A C 1
ATOM 1418 O O . LEU A 1 194 ? 5.024 0.243 5.794 1.00 90.38 194 LEU A O 1
ATOM 1422 N N . ALA A 1 195 ? 5.013 0.678 7.989 1.00 88.81 195 ALA A N 1
ATOM 1423 C CA . ALA A 1 195 ? 5.447 2.073 7.876 1.00 88.81 195 ALA A CA 1
ATOM 1424 C C . ALA A 1 195 ? 6.735 2.324 7.045 1.00 88.81 195 ALA A C 1
ATOM 1426 O O . ALA A 1 195 ? 6.765 3.332 6.339 1.00 88.81 195 ALA A O 1
ATOM 1427 N N . PRO A 1 196 ? 7.785 1.469 7.056 1.00 89.00 196 PRO A N 1
ATOM 1428 C CA . PRO A 1 196 ? 8.974 1.680 6.219 1.00 89.00 196 PRO A CA 1
ATOM 1429 C C . PRO A 1 196 ? 8.825 1.180 4.769 1.00 89.00 196 PRO A C 1
ATOM 1431 O O . PRO A 1 196 ? 9.687 1.471 3.934 1.00 89.00 196 PRO A O 1
ATOM 1434 N N . LEU A 1 197 ? 7.768 0.426 4.433 1.00 88.81 197 LEU A N 1
ATOM 1435 C CA . LEU A 1 197 ? 7.606 -0.134 3.083 1.00 88.81 197 LEU A CA 1
ATOM 1436 C C . LEU A 1 197 ? 7.511 0.945 1.983 1.00 88.81 197 LEU A C 1
ATOM 1438 O O . LEU A 1 197 ? 8.203 0.791 0.980 1.00 88.81 197 LEU A O 1
ATOM 1442 N N . PRO A 1 198 ? 6.728 2.035 2.138 1.00 87.44 198 PRO A N 1
ATOM 1443 C CA . PRO A 1 198 ? 6.640 3.092 1.128 1.00 87.44 198 PRO A CA 1
ATOM 1444 C C . PRO A 1 198 ? 7.998 3.728 0.813 1.00 87.44 198 PRO A C 1
ATOM 1446 O O . PRO A 1 198 ? 8.409 3.725 -0.342 1.00 87.44 198 PRO A O 1
ATOM 1449 N N . ALA A 1 199 ? 8.748 4.153 1.836 1.00 86.00 199 ALA A N 1
ATOM 1450 C CA . ALA A 1 199 ? 10.066 4.765 1.654 1.00 86.00 199 ALA A CA 1
ATOM 1451 C C . ALA A 1 199 ? 11.063 3.808 0.972 1.00 86.00 199 ALA A C 1
ATOM 1453 O O . ALA A 1 199 ? 11.756 4.189 0.035 1.00 86.00 199 ALA A O 1
ATOM 1454 N N . THR A 1 200 ? 11.085 2.530 1.372 1.00 91.19 200 THR A N 1
ATOM 1455 C CA . THR A 1 200 ? 11.961 1.532 0.726 1.00 91.19 200 THR A CA 1
ATOM 1456 C C . THR A 1 200 ? 11.542 1.178 -0.706 1.00 91.19 200 THR A C 1
ATOM 1458 O O . THR A 1 200 ? 12.385 0.741 -1.494 1.00 91.19 200 THR A O 1
ATOM 1461 N N . LEU A 1 201 ? 10.271 1.364 -1.078 1.00 92.06 201 LEU A N 1
ATOM 1462 C CA . LEU A 1 201 ? 9.809 1.248 -2.463 1.00 92.06 201 LEU A CA 1
ATOM 1463 C C . LEU A 1 201 ? 10.181 2.487 -3.287 1.00 92.06 201 LEU A C 1
ATOM 1465 O O . LEU A 1 201 ? 10.674 2.322 -4.401 1.00 92.06 201 LEU A O 1
ATOM 1469 N N . GLU A 1 202 ? 10.027 3.692 -2.734 1.00 94.69 202 GLU A N 1
ATOM 1470 C CA . GLU A 1 202 ? 10.450 4.955 -3.358 1.00 94.69 202 GLU A CA 1
ATOM 1471 C C . GLU A 1 202 ? 11.965 4.969 -3.625 1.00 94.69 202 GLU A C 1
ATOM 1473 O O . GLU A 1 202 ? 12.382 5.190 -4.763 1.00 94.69 202 GLU A O 1
ATOM 1478 N N . ASP A 1 203 ? 12.793 4.604 -2.640 1.00 94.75 203 ASP A N 1
ATOM 1479 C CA . ASP A 1 203 ? 14.250 4.467 -2.806 1.00 94.75 203 ASP A CA 1
ATOM 1480 C C . ASP A 1 203 ? 14.618 3.459 -3.908 1.00 94.75 203 ASP A C 1
ATOM 1482 O O . ASP A 1 203 ? 15.541 3.682 -4.701 1.00 94.75 203 ASP A O 1
ATOM 1486 N N . ARG A 1 204 ? 13.888 2.338 -3.996 1.00 94.62 204 ARG A N 1
ATOM 1487 C CA . ARG A 1 204 ? 14.093 1.335 -5.053 1.00 94.62 204 ARG A CA 1
ATOM 1488 C C . ARG A 1 204 ? 13.653 1.841 -6.422 1.00 94.62 204 ARG A C 1
ATOM 1490 O O . ARG A 1 204 ? 14.339 1.530 -7.395 1.00 94.62 204 ARG A O 1
ATOM 1497 N N . MET A 1 205 ? 12.568 2.609 -6.514 1.00 95.38 205 MET A N 1
ATOM 1498 C CA . MET A 1 205 ? 12.141 3.247 -7.762 1.00 95.38 205 MET A CA 1
ATOM 1499 C C . MET A 1 205 ? 13.178 4.265 -8.236 1.00 95.38 205 MET A C 1
ATOM 1501 O O . MET A 1 205 ? 13.677 4.124 -9.348 1.00 95.38 205 MET A O 1
ATOM 1505 N N . LEU A 1 206 ? 13.606 5.192 -7.376 1.00 96.19 206 LEU A N 1
ATOM 1506 C CA . LEU A 1 206 ? 14.635 6.190 -7.698 1.00 96.19 206 LEU A CA 1
ATOM 1507 C C . LEU A 1 206 ? 15.980 5.549 -8.086 1.00 96.19 206 LEU A C 1
ATOM 1509 O O . LEU A 1 206 ? 16.694 6.052 -8.955 1.00 96.19 206 LEU A O 1
ATOM 1513 N N . SER A 1 207 ? 16.337 4.422 -7.462 1.00 95.75 207 SER A N 1
ATOM 1514 C CA . SER A 1 207 ? 17.526 3.638 -7.821 1.00 95.75 207 SER A CA 1
ATOM 1515 C C . SER A 1 207 ? 17.396 2.970 -9.199 1.00 95.75 207 SER A C 1
ATOM 1517 O O . SER A 1 207 ? 18.342 2.997 -9.990 1.00 95.75 207 SER A O 1
ATOM 1519 N N . LEU A 1 208 ? 16.220 2.421 -9.527 1.00 95.75 208 LEU A N 1
ATOM 1520 C CA . LEU A 1 208 ? 15.936 1.850 -10.848 1.00 95.75 208 LEU A CA 1
ATOM 1521 C C . LEU A 1 208 ? 15.894 2.924 -11.940 1.00 95.75 208 LEU A C 1
ATOM 1523 O O . LEU A 1 208 ? 16.489 2.722 -12.993 1.00 95.75 208 LEU A O 1
ATOM 1527 N N . GLU A 1 209 ? 15.254 4.066 -11.694 1.00 96.31 209 GLU A N 1
ATOM 1528 C CA . GLU A 1 209 ? 15.214 5.205 -12.620 1.00 96.31 209 GLU A CA 1
ATOM 1529 C C . GLU A 1 209 ? 16.617 5.731 -12.923 1.00 96.31 209 GLU A C 1
ATOM 1531 O O . GLU A 1 209 ? 16.968 5.911 -14.090 1.00 96.31 209 GLU A O 1
ATOM 1536 N N . ARG A 1 210 ? 17.460 5.895 -11.893 1.00 97.12 210 ARG A N 1
ATOM 1537 C CA . ARG A 1 210 ? 18.866 6.285 -12.070 1.00 97.12 210 ARG A CA 1
ATOM 1538 C C . ARG A 1 210 ? 19.623 5.275 -12.925 1.00 97.12 210 ARG A C 1
ATOM 1540 O O . ARG A 1 210 ? 20.277 5.676 -13.883 1.00 97.12 210 ARG A O 1
ATOM 1547 N N . LYS A 1 211 ? 19.486 3.978 -12.634 1.00 96.69 211 LYS A N 1
ATOM 1548 C CA . LYS A 1 211 ? 20.127 2.927 -13.429 1.00 96.69 211 LYS A CA 1
ATOM 1549 C C . LYS A 1 211 ? 19.631 2.926 -14.879 1.00 96.69 211 LYS A C 1
ATOM 1551 O O . LYS A 1 211 ? 20.441 2.836 -15.792 1.00 96.69 211 LYS A O 1
ATOM 1556 N N . HIS A 1 212 ? 18.327 3.069 -15.110 1.00 95.31 212 HIS A N 1
ATOM 1557 C CA . HIS A 1 212 ? 17.776 3.178 -16.460 1.00 95.31 212 HIS A CA 1
ATOM 1558 C C . HIS A 1 212 ? 18.308 4.410 -17.199 1.00 95.31 212 HIS A C 1
ATOM 1560 O O . HIS A 1 212 ? 18.595 4.319 -18.389 1.00 95.31 212 HIS A O 1
ATOM 1566 N N . GLN A 1 213 ? 18.497 5.538 -16.512 1.00 97.12 213 GLN A N 1
ATOM 1567 C CA . GLN A 1 213 ? 19.098 6.734 -17.098 1.00 97.12 213 GLN A CA 1
ATOM 1568 C C . GLN A 1 213 ? 20.585 6.532 -17.438 1.00 97.12 213 GLN A C 1
ATOM 1570 O O . GLN A 1 213 ? 21.027 6.947 -18.511 1.00 97.12 213 GLN A O 1
ATOM 1575 N N . GLU A 1 214 ? 21.345 5.858 -16.571 1.00 96.81 214 GLU A N 1
ATOM 1576 C CA . GLU A 1 214 ? 22.739 5.465 -16.818 1.00 96.81 214 GLU A CA 1
ATOM 1577 C C . GLU A 1 214 ? 22.838 4.515 -18.026 1.00 96.81 214 GLU A C 1
ATOM 1579 O O . GLU A 1 214 ? 23.547 4.825 -18.988 1.00 96.81 214 GLU A O 1
ATOM 1584 N N . ASP A 1 215 ? 22.059 3.429 -18.039 1.00 96.62 215 ASP A N 1
ATOM 1585 C CA . ASP A 1 215 ? 21.990 2.457 -19.138 1.00 96.62 215 ASP A CA 1
ATOM 1586 C C . ASP A 1 215 ? 21.590 3.139 -20.465 1.00 96.62 215 ASP A C 1
ATOM 1588 O O . ASP A 1 215 ? 22.253 2.945 -21.487 1.00 96.62 215 ASP A O 1
ATOM 1592 N N . ASN A 1 216 ? 20.571 4.009 -20.459 1.00 96.69 216 ASN A N 1
ATOM 1593 C CA . ASN A 1 216 ? 20.151 4.779 -21.637 1.00 96.69 216 ASN A CA 1
ATOM 1594 C C . ASN A 1 216 ? 21.259 5.710 -22.149 1.00 96.69 216 ASN A C 1
ATOM 1596 O O . ASN A 1 216 ? 21.477 5.792 -23.359 1.00 96.69 216 ASN A O 1
ATOM 1600 N N . SER A 1 217 ? 21.990 6.383 -21.253 1.00 96.38 217 SER A N 1
ATOM 1601 C CA . SER A 1 217 ? 23.111 7.254 -21.636 1.00 96.38 217 SER A CA 1
ATOM 1602 C C . SER A 1 217 ? 24.268 6.465 -22.266 1.00 96.38 217 SER A C 1
ATOM 1604 O O . SER A 1 217 ? 24.856 6.904 -23.257 1.00 96.38 217 SER A O 1
ATOM 1606 N N . ALA A 1 218 ? 24.534 5.252 -21.769 1.00 96.69 218 ALA A N 1
ATOM 1607 C CA . ALA A 1 218 ? 25.522 4.343 -22.341 1.00 96.69 218 ALA A CA 1
ATOM 1608 C C . ALA A 1 218 ? 25.081 3.784 -23.706 1.00 96.69 218 ALA A C 1
ATOM 1610 O O . ALA A 1 218 ? 25.913 3.633 -24.603 1.00 96.69 218 ALA A O 1
ATOM 1611 N N . VAL A 1 219 ? 23.786 3.499 -23.901 1.00 96.62 219 VAL A N 1
ATOM 1612 C CA . VAL A 1 219 ? 23.248 3.106 -25.215 1.00 96.62 219 VAL A CA 1
ATOM 1613 C C . VAL A 1 219 ? 23.338 4.263 -26.213 1.00 96.62 219 VAL A C 1
ATOM 1615 O O . VAL A 1 219 ? 23.821 4.040 -27.321 1.00 96.62 219 VAL A O 1
ATOM 1618 N N . ALA A 1 220 ? 22.966 5.486 -25.825 1.00 96.38 220 ALA A N 1
ATOM 1619 C CA . ALA A 1 220 ? 23.085 6.667 -26.683 1.00 96.38 220 ALA A CA 1
ATOM 1620 C C . ALA A 1 220 ? 24.537 6.890 -27.144 1.00 96.38 220 ALA A C 1
ATOM 1622 O O . ALA A 1 220 ? 24.799 6.944 -28.343 1.00 96.38 220 ALA A O 1
ATOM 1623 N N . GLY A 1 221 ? 25.509 6.868 -26.223 1.00 96.50 221 GLY A N 1
ATOM 1624 C CA . GLY A 1 221 ? 26.930 6.993 -26.578 1.00 96.50 221 GLY A CA 1
ATOM 1625 C C . GLY A 1 221 ? 27.451 5.881 -27.504 1.00 96.50 221 GLY A C 1
ATOM 1626 O O . GLY A 1 221 ? 28.358 6.113 -28.304 1.00 96.50 221 GLY A O 1
ATOM 1627 N N . ARG A 1 222 ? 26.868 4.673 -27.447 1.00 97.81 222 ARG A N 1
ATOM 1628 C CA . ARG A 1 222 ? 27.173 3.582 -28.392 1.00 97.81 222 ARG A CA 1
ATOM 1629 C C . ARG A 1 222 ? 26.548 3.796 -29.770 1.00 97.81 222 ARG A C 1
ATOM 1631 O O . ARG A 1 222 ? 27.151 3.361 -30.748 1.00 97.81 222 ARG A O 1
ATOM 1638 N N . ILE A 1 223 ? 25.378 4.428 -29.855 1.00 97.62 223 ILE A N 1
ATOM 1639 C CA . ILE A 1 223 ? 24.744 4.795 -31.130 1.00 97.62 223 ILE A CA 1
ATOM 1640 C C . ILE A 1 223 ? 25.590 5.870 -31.822 1.00 97.62 223 ILE A C 1
ATOM 1642 O O . ILE A 1 223 ? 26.039 5.630 -32.940 1.00 97.62 223 ILE A O 1
ATOM 1646 N N . ASP A 1 224 ? 25.943 6.955 -31.124 1.00 97.75 224 ASP A N 1
ATOM 1647 C CA . ASP A 1 224 ? 26.817 8.023 -31.639 1.00 97.75 224 ASP A CA 1
ATOM 1648 C C . ASP A 1 224 ? 28.149 7.488 -32.203 1.00 97.75 224 ASP A C 1
ATOM 1650 O O . ASP A 1 224 ? 28.640 7.943 -33.238 1.00 97.75 224 ASP A O 1
ATOM 1654 N N . GLU A 1 225 ? 28.773 6.529 -31.512 1.00 97.88 225 GLU A N 1
ATOM 1655 C CA . GLU A 1 225 ? 30.021 5.891 -31.951 1.00 97.88 225 GLU A CA 1
ATOM 1656 C C . GLU A 1 225 ? 29.816 5.002 -33.190 1.00 97.88 225 GLU A C 1
ATOM 1658 O O . GLU A 1 225 ? 30.666 4.971 -34.084 1.00 97.88 225 GLU A O 1
ATOM 1663 N N . LEU A 1 226 ? 28.687 4.292 -33.287 1.00 97.56 226 LEU A N 1
ATOM 1664 C CA . LEU A 1 226 ? 28.352 3.500 -34.472 1.00 97.56 226 LEU A CA 1
ATOM 1665 C C . LEU A 1 226 ? 28.041 4.391 -35.682 1.00 97.56 226 LEU A C 1
ATOM 1667 O O . LEU A 1 226 ? 28.506 4.083 -36.777 1.00 97.56 226 LEU A O 1
ATOM 1671 N N . GLU A 1 227 ? 27.349 5.515 -35.501 1.00 98.06 227 GLU A N 1
ATOM 1672 C CA . GLU A 1 227 ? 27.094 6.495 -36.566 1.00 98.06 227 GLU A CA 1
ATOM 1673 C C . GLU A 1 227 ? 28.394 7.126 -37.090 1.00 98.06 227 GLU A C 1
ATOM 1675 O O . GLU A 1 227 ? 28.599 7.224 -38.306 1.00 98.06 227 GLU A O 1
ATOM 1680 N N . LYS A 1 228 ? 29.336 7.466 -36.199 1.00 97.88 228 LYS A N 1
ATOM 1681 C CA . LYS A 1 228 ? 30.686 7.937 -36.575 1.00 97.88 228 LYS A CA 1
ATOM 1682 C C . LYS A 1 228 ? 31.473 6.883 -37.356 1.00 97.88 228 LYS A C 1
ATOM 1684 O O . LYS A 1 228 ? 32.142 7.212 -38.334 1.00 97.88 228 LYS A O 1
ATOM 1689 N N . ARG A 1 229 ? 31.374 5.604 -36.981 1.00 98.25 229 ARG A N 1
ATOM 1690 C CA . ARG A 1 229 ? 32.014 4.502 -37.726 1.00 98.25 229 ARG A CA 1
ATOM 1691 C C . ARG A 1 229 ? 31.369 4.264 -39.086 1.00 98.25 229 ARG A C 1
ATOM 1693 O O . ARG A 1 229 ? 32.091 4.064 -40.058 1.00 98.25 229 ARG A O 1
ATOM 1700 N N . LEU A 1 230 ? 30.040 4.295 -39.171 1.00 97.81 230 LEU A N 1
ATOM 1701 C CA . LEU A 1 230 ? 29.310 4.106 -40.427 1.00 97.81 230 LEU A CA 1
ATOM 1702 C C . LEU A 1 230 ? 29.588 5.240 -41.417 1.00 97.81 230 LEU A C 1
ATOM 1704 O O . LEU A 1 230 ? 29.870 4.964 -42.578 1.00 97.81 230 LEU A O 1
ATOM 1708 N N . SER A 1 231 ? 29.592 6.493 -40.960 1.00 97.69 231 SER A N 1
ATOM 1709 C CA . SER A 1 231 ? 29.947 7.648 -41.799 1.00 97.69 231 SER A CA 1
ATOM 1710 C C . SER A 1 231 ? 31.413 7.619 -42.254 1.00 97.69 231 SER A C 1
ATOM 1712 O O . SER A 1 231 ? 31.686 7.865 -43.429 1.00 97.69 231 SER A O 1
ATOM 1714 N N . ALA A 1 232 ? 32.353 7.226 -41.386 1.00 97.56 232 ALA A N 1
ATOM 1715 C CA . ALA A 1 232 ? 33.753 7.029 -41.774 1.00 97.56 232 ALA A CA 1
ATOM 1716 C C . ALA A 1 232 ? 33.932 5.903 -42.813 1.00 97.56 232 ALA A C 1
ATOM 1718 O O . ALA A 1 232 ? 34.674 6.073 -43.781 1.00 97.56 232 ALA A O 1
ATOM 1719 N N . LEU A 1 233 ? 33.232 4.773 -42.650 1.00 97.69 233 LEU A N 1
ATOM 1720 C CA . LEU A 1 233 ? 33.239 3.665 -43.615 1.00 97.69 233 LEU A CA 1
ATOM 1721 C C . LEU A 1 233 ? 32.591 4.055 -44.950 1.00 97.69 233 LEU A C 1
ATOM 1723 O O . LEU A 1 233 ? 33.110 3.682 -46.001 1.00 97.69 233 LEU A O 1
ATOM 1727 N N . ALA A 1 234 ? 31.502 4.830 -44.925 1.00 97.56 234 ALA A N 1
ATOM 1728 C CA . ALA A 1 234 ? 30.861 5.355 -46.128 1.00 97.56 234 ALA A CA 1
ATOM 1729 C C . ALA A 1 234 ? 31.838 6.236 -46.923 1.00 97.56 234 ALA A C 1
ATOM 1731 O O . ALA A 1 234 ? 32.142 5.911 -48.072 1.00 97.56 234 ALA A O 1
ATOM 1732 N N . ALA A 1 235 ? 32.442 7.243 -46.282 1.00 97.38 235 ALA A N 1
ATOM 1733 C CA . ALA A 1 235 ? 33.440 8.115 -46.906 1.00 97.38 235 ALA A CA 1
ATOM 1734 C C . ALA A 1 235 ? 34.671 7.339 -47.424 1.00 97.38 235 ALA A C 1
ATOM 1736 O O . ALA A 1 235 ? 35.188 7.628 -48.505 1.00 97.38 235 ALA A O 1
ATOM 1737 N N . GLN A 1 236 ? 35.125 6.310 -46.697 1.00 97.94 236 GLN A N 1
ATOM 1738 C CA . GLN A 1 236 ? 36.199 5.426 -47.162 1.00 97.94 236 GLN A CA 1
ATOM 1739 C C . GLN A 1 236 ? 35.789 4.634 -48.416 1.00 97.94 236 GLN A C 1
ATOM 1741 O O . GLN A 1 236 ? 36.604 4.463 -49.325 1.00 97.94 236 GLN A O 1
ATOM 1746 N N . SER A 1 237 ? 34.542 4.158 -48.480 1.00 96.31 237 SER A N 1
ATOM 1747 C CA . SER A 1 237 ? 34.021 3.414 -49.631 1.00 96.31 237 SER A CA 1
ATOM 1748 C C . SER A 1 237 ? 33.843 4.301 -50.867 1.00 96.31 237 SER A C 1
ATOM 1750 O O . SER A 1 237 ? 34.237 3.894 -51.959 1.00 96.31 237 SER A O 1
ATOM 1752 N N . GLU A 1 238 ? 33.366 5.537 -50.699 1.00 98.12 238 GLU A N 1
ATOM 1753 C CA . GLU A 1 238 ? 33.251 6.534 -51.770 1.00 98.12 238 GLU A CA 1
ATOM 1754 C C . GLU A 1 238 ? 34.630 6.886 -52.341 1.00 98.12 238 GLU A C 1
ATOM 1756 O O . GLU A 1 238 ? 34.851 6.761 -53.547 1.00 98.12 238 GLU A O 1
ATOM 1761 N N . ALA A 1 239 ? 35.605 7.198 -51.480 1.00 97.69 239 ALA A N 1
ATOM 1762 C CA . ALA A 1 239 ? 36.980 7.472 -51.900 1.00 97.69 239 ALA A CA 1
ATOM 1763 C C . ALA A 1 239 ? 37.636 6.275 -52.621 1.00 97.69 239 ALA A C 1
ATOM 1765 O O . ALA A 1 239 ? 38.402 6.459 -53.572 1.00 97.69 239 ALA A O 1
ATOM 1766 N N . ALA A 1 240 ? 37.330 5.040 -52.205 1.00 97.06 240 ALA A N 1
ATOM 1767 C CA . ALA A 1 240 ? 37.804 3.833 -52.880 1.00 97.06 240 ALA A CA 1
ATOM 1768 C C . ALA A 1 240 ? 37.153 3.644 -54.263 1.00 97.06 240 ALA A C 1
ATOM 1770 O O . ALA A 1 240 ? 37.851 3.305 -55.222 1.00 97.06 240 ALA A O 1
ATOM 1771 N N . LEU A 1 241 ? 35.847 3.899 -54.391 1.00 97.81 241 LEU A N 1
ATOM 1772 C CA . LEU A 1 241 ? 35.129 3.851 -55.669 1.00 97.81 241 LEU A CA 1
ATOM 1773 C C . LEU A 1 241 ? 35.643 4.918 -56.644 1.00 97.81 241 LEU A C 1
ATOM 1775 O O . LEU A 1 241 ? 35.912 4.594 -57.801 1.00 97.81 241 LEU A O 1
ATOM 1779 N N . GLU A 1 242 ? 35.880 6.150 -56.185 1.00 98.06 242 GLU A N 1
ATOM 1780 C CA . GLU A 1 242 ? 36.518 7.191 -57.000 1.00 98.06 242 GLU A CA 1
ATOM 1781 C C . GLU A 1 242 ? 37.922 6.792 -57.470 1.00 98.06 242 GLU A C 1
ATOM 1783 O O . GLU A 1 242 ? 38.281 7.026 -58.626 1.00 98.06 242 GLU A O 1
ATOM 1788 N N . ALA A 1 243 ? 38.736 6.201 -56.590 1.00 97.62 243 ALA A N 1
ATOM 1789 C CA . ALA A 1 243 ? 40.084 5.758 -56.938 1.00 97.62 243 ALA A CA 1
ATOM 1790 C C . ALA A 1 243 ? 40.062 4.623 -57.979 1.00 97.62 243 ALA A C 1
ATOM 1792 O O . ALA A 1 243 ? 40.897 4.602 -58.888 1.00 97.62 243 ALA A O 1
ATOM 1793 N N . ILE A 1 244 ? 39.089 3.709 -57.888 1.00 97.56 244 ILE A N 1
ATOM 1794 C CA . ILE A 1 244 ? 38.850 2.671 -58.899 1.00 97.56 244 ILE A CA 1
ATOM 1795 C C . ILE A 1 244 ? 38.402 3.303 -60.222 1.00 97.56 244 ILE A C 1
ATOM 1797 O O . ILE A 1 244 ? 38.969 2.955 -61.257 1.00 97.56 244 ILE A O 1
ATOM 1801 N N . GLY A 1 245 ? 37.462 4.254 -60.197 1.00 97.06 245 GLY A N 1
ATOM 1802 C CA . GLY A 1 245 ? 37.006 4.994 -61.380 1.00 97.06 245 GLY A CA 1
ATOM 1803 C C . GLY A 1 245 ? 38.164 5.670 -62.112 1.00 97.06 245 GLY A C 1
ATOM 1804 O O . GLY A 1 245 ? 38.444 5.337 -63.261 1.00 97.06 245 GLY A O 1
ATOM 1805 N N . ARG A 1 246 ? 38.952 6.486 -61.397 1.00 97.88 246 ARG A N 1
ATOM 1806 C CA . ARG A 1 246 ? 40.164 7.135 -61.933 1.00 97.88 246 ARG A CA 1
ATOM 1807 C C . ARG A 1 246 ? 41.162 6.136 -62.534 1.00 97.88 246 ARG A C 1
ATOM 1809 O O . ARG A 1 246 ? 41.809 6.441 -63.535 1.00 97.88 246 ARG A O 1
ATOM 1816 N N . ARG A 1 247 ? 41.301 4.937 -61.949 1.00 98.25 247 ARG A N 1
ATOM 1817 C CA . ARG A 1 247 ? 42.168 3.879 -62.497 1.00 98.25 247 ARG A CA 1
ATOM 1818 C C . ARG A 1 247 ? 41.603 3.282 -63.786 1.00 98.25 247 ARG A C 1
ATOM 1820 O O . ARG A 1 247 ? 42.376 3.032 -64.707 1.00 98.25 247 ARG A O 1
ATOM 1827 N N . LEU A 1 248 ? 40.292 3.054 -63.857 1.00 97.94 248 LEU A N 1
ATOM 1828 C CA . LEU A 1 248 ? 39.619 2.555 -65.059 1.00 97.94 248 LEU A CA 1
ATOM 1829 C C . LEU A 1 248 ? 39.687 3.576 -66.200 1.00 97.94 248 LEU A C 1
ATOM 1831 O O . LEU A 1 248 ? 40.001 3.186 -67.321 1.00 97.94 248 LEU A O 1
ATOM 1835 N N . ASP A 1 249 ? 39.505 4.866 -65.915 1.00 98.06 249 ASP A N 1
ATOM 1836 C CA . ASP A 1 249 ? 39.646 5.940 -66.906 1.00 98.06 249 ASP A CA 1
ATOM 1837 C C . ASP A 1 249 ? 41.074 6.010 -67.469 1.00 98.06 249 ASP A C 1
ATOM 1839 O O . ASP A 1 249 ? 41.266 6.063 -68.686 1.00 98.06 249 ASP A O 1
ATOM 1843 N N . ALA A 1 250 ? 42.089 5.922 -66.601 1.00 96.94 250 ALA A N 1
ATOM 1844 C CA . ALA A 1 250 ? 43.491 5.868 -67.018 1.00 96.94 250 ALA A CA 1
ATOM 1845 C C . ALA A 1 250 ? 43.813 4.611 -67.851 1.00 96.94 250 ALA A C 1
ATOM 1847 O O . ALA A 1 250 ? 44.564 4.687 -68.825 1.00 96.94 250 ALA A O 1
ATOM 1848 N N . GLN A 1 251 ? 43.229 3.456 -67.510 1.00 97.69 251 GLN A N 1
ATOM 1849 C CA . GLN A 1 251 ? 43.363 2.225 -68.298 1.00 97.69 251 GLN A CA 1
ATOM 1850 C C . GLN A 1 251 ? 42.656 2.333 -69.657 1.00 97.69 251 GLN A C 1
ATOM 1852 O O . GLN A 1 251 ? 43.218 1.912 -70.668 1.00 97.69 251 GLN A O 1
ATOM 1857 N N . ALA A 1 252 ? 41.465 2.933 -69.709 1.00 97.81 252 ALA A N 1
ATOM 1858 C CA . ALA A 1 252 ? 40.733 3.170 -70.949 1.00 97.81 252 ALA A CA 1
ATOM 1859 C C . ALA A 1 252 ? 41.490 4.129 -71.880 1.00 97.81 252 ALA A C 1
ATOM 1861 O O . ALA A 1 252 ? 41.569 3.875 -73.082 1.00 97.81 252 ALA A O 1
ATOM 1862 N N . GLU A 1 253 ? 42.100 5.186 -71.338 1.00 98.00 253 GLU A N 1
ATOM 1863 C CA . GLU A 1 253 ? 42.942 6.100 -72.115 1.00 98.00 253 GLU A CA 1
ATOM 1864 C C . GLU A 1 253 ? 44.209 5.410 -72.638 1.00 98.00 253 GLU A C 1
ATOM 1866 O O . GLU A 1 253 ? 44.516 5.515 -73.823 1.00 98.00 253 GLU A O 1
ATOM 1871 N N . ALA A 1 254 ? 44.893 4.611 -71.812 1.00 97.62 254 ALA A N 1
ATOM 1872 C CA . ALA A 1 254 ? 46.038 3.821 -72.265 1.00 97.62 254 ALA A CA 1
ATOM 1873 C C . ALA A 1 254 ? 45.666 2.856 -73.411 1.00 97.62 254 ALA A C 1
ATOM 1875 O O . ALA A 1 254 ? 46.419 2.727 -74.377 1.00 97.62 254 ALA A O 1
ATOM 1876 N N . ILE A 1 255 ? 44.487 2.224 -73.353 1.00 96.94 255 ILE A N 1
ATOM 1877 C CA . ILE A 1 255 ? 43.967 1.377 -74.440 1.00 96.94 255 ILE A CA 1
ATOM 1878 C C . ILE A 1 255 ? 43.668 2.209 -75.697 1.00 96.94 255 ILE A C 1
ATOM 1880 O O . ILE A 1 255 ? 44.033 1.782 -76.792 1.00 96.94 255 ILE A O 1
ATOM 1884 N N . ARG A 1 256 ? 43.065 3.402 -75.570 1.00 97.94 256 ARG A N 1
ATOM 1885 C CA . ARG A 1 256 ? 42.827 4.315 -76.709 1.00 97.94 256 ARG A CA 1
ATOM 1886 C C . ARG A 1 256 ? 44.133 4.713 -77.401 1.00 97.94 256 ARG A C 1
ATOM 1888 O O . ARG A 1 256 ? 44.219 4.608 -78.624 1.00 97.94 256 ARG A O 1
ATOM 1895 N N . VAL A 1 257 ? 45.158 5.088 -76.635 1.00 97.75 257 VAL A N 1
ATOM 1896 C CA . VAL A 1 257 ? 46.492 5.437 -77.157 1.00 97.75 257 VAL A CA 1
ATOM 1897 C C . VAL A 1 257 ? 47.152 4.240 -77.851 1.00 97.75 257 VAL A C 1
ATOM 1899 O O . VAL A 1 257 ? 47.670 4.384 -78.959 1.00 97.75 257 VAL A O 1
ATOM 1902 N N . LEU A 1 258 ? 47.089 3.042 -77.258 1.00 97.12 258 LEU A N 1
ATOM 1903 C CA . LEU A 1 258 ? 47.620 1.820 -77.877 1.00 97.12 258 LEU A CA 1
ATOM 1904 C C . LEU A 1 258 ? 46.884 1.459 -79.175 1.00 97.12 258 LEU A C 1
ATOM 1906 O O . LEU A 1 258 ? 47.533 1.131 -80.166 1.00 97.12 258 LEU A O 1
ATOM 1910 N N . HIS A 1 259 ? 45.552 1.555 -79.207 1.00 96.19 259 HIS A N 1
ATOM 1911 C CA . HIS A 1 259 ? 44.766 1.332 -80.425 1.00 96.19 259 HIS A CA 1
ATOM 1912 C C . HIS A 1 259 ? 45.123 2.334 -81.531 1.00 96.19 259 HIS A C 1
ATOM 1914 O O . HIS A 1 259 ? 45.290 1.922 -82.679 1.00 96.19 259 HIS A O 1
ATOM 1920 N N . ALA A 1 260 ? 45.299 3.617 -81.201 1.00 96.81 260 ALA A N 1
ATOM 1921 C CA . ALA A 1 260 ? 45.727 4.632 -82.163 1.00 96.81 260 ALA A CA 1
ATOM 1922 C C . ALA A 1 260 ? 47.123 4.324 -82.738 1.00 96.81 260 ALA A C 1
ATOM 1924 O O . ALA A 1 260 ? 47.298 4.326 -83.956 1.00 96.81 260 ALA A O 1
ATOM 1925 N N . ALA A 1 261 ? 48.089 3.967 -81.885 1.00 96.75 261 ALA A N 1
ATOM 1926 C CA . ALA A 1 261 ? 49.442 3.605 -82.309 1.00 96.75 261 ALA A CA 1
ATOM 1927 C C . ALA A 1 261 ? 49.479 2.326 -83.171 1.00 96.75 261 ALA A C 1
ATOM 1929 O O . ALA A 1 261 ? 50.212 2.261 -84.158 1.00 96.75 261 ALA A O 1
ATOM 1930 N N . VAL A 1 262 ? 48.671 1.310 -82.841 1.00 96.94 262 VAL A N 1
ATOM 1931 C CA . VAL A 1 262 ? 48.533 0.094 -83.663 1.00 96.94 262 VAL A CA 1
ATOM 1932 C C . VAL A 1 262 ? 47.895 0.417 -85.014 1.00 96.94 262 VAL A C 1
ATOM 1934 O O . VAL A 1 262 ? 48.361 -0.086 -86.035 1.00 96.94 262 VAL A O 1
ATOM 1937 N N . HIS A 1 263 ? 46.874 1.277 -85.048 1.00 96.44 263 HIS A N 1
ATOM 1938 C CA . HIS A 1 263 ? 46.252 1.703 -86.301 1.00 96.44 263 HIS A CA 1
ATOM 1939 C C . HIS A 1 263 ? 47.250 2.453 -87.197 1.00 96.44 263 HIS A C 1
ATOM 1941 O O . HIS A 1 263 ? 47.362 2.127 -88.375 1.00 96.44 263 HIS A O 1
ATOM 1947 N N . GLU A 1 264 ? 48.057 3.356 -86.631 1.00 96.44 264 GLU A N 1
ATOM 1948 C CA . GLU A 1 264 ? 49.127 4.051 -87.358 1.00 96.44 264 GLU A CA 1
ATOM 1949 C C . GLU A 1 264 ? 50.220 3.093 -87.875 1.00 96.44 264 GLU A C 1
ATOM 1951 O O . GLU A 1 264 ? 50.730 3.252 -88.985 1.00 96.44 264 GLU A O 1
ATOM 1956 N N . GLN A 1 265 ? 50.584 2.056 -87.114 1.00 96.06 265 GLN A N 1
ATOM 1957 C CA . GLN A 1 265 ? 51.514 1.032 -87.606 1.00 96.06 265 GLN A CA 1
ATOM 1958 C C . GLN A 1 265 ? 50.920 0.200 -88.750 1.00 96.06 265 GLN A C 1
ATOM 1960 O O . GLN A 1 265 ? 51.654 -0.187 -89.663 1.00 96.06 265 GLN A O 1
ATOM 1965 N N . LEU A 1 266 ? 49.613 -0.078 -88.720 1.00 95.62 266 LEU A N 1
ATOM 1966 C CA . LEU A 1 266 ? 48.923 -0.788 -89.796 1.00 95.62 266 LEU A CA 1
ATOM 1967 C C . LEU A 1 266 ? 48.850 0.061 -91.069 1.00 95.62 266 LEU A C 1
ATOM 1969 O O . LEU A 1 266 ? 49.257 -0.438 -92.118 1.00 95.62 266 LEU A O 1
ATOM 1973 N N . THR A 1 267 ? 48.455 1.336 -90.985 1.00 95.50 267 THR A N 1
ATOM 1974 C CA . THR A 1 267 ? 48.418 2.231 -92.157 1.00 95.50 267 THR A CA 1
ATOM 1975 C C . THR A 1 267 ? 49.807 2.410 -92.765 1.00 95.50 267 THR A C 1
ATOM 1977 O O . THR A 1 267 ? 49.979 2.164 -93.956 1.00 95.50 267 THR A O 1
ATOM 1980 N N . ARG A 1 268 ? 50.844 2.681 -91.957 1.00 94.38 268 ARG A N 1
ATOM 1981 C CA . ARG A 1 268 ? 52.244 2.729 -92.433 1.00 94.38 268 ARG A CA 1
ATOM 1982 C C . ARG A 1 268 ? 52.685 1.416 -93.095 1.00 94.38 268 ARG A C 1
ATOM 1984 O O . ARG A 1 268 ? 53.436 1.428 -94.068 1.00 94.38 268 ARG A O 1
ATOM 1991 N N . ARG A 1 269 ? 52.238 0.257 -92.595 1.00 95.19 269 ARG A N 1
ATOM 1992 C CA . ARG A 1 269 ? 52.551 -1.054 -93.198 1.00 95.19 269 ARG A CA 1
ATOM 1993 C C . ARG A 1 269 ? 51.814 -1.277 -94.521 1.00 95.19 269 ARG A C 1
ATOM 1995 O O . ARG A 1 269 ? 52.362 -1.931 -95.408 1.00 95.19 269 ARG A O 1
ATOM 2002 N N . GLU A 1 270 ? 50.600 -0.762 -94.661 1.00 95.19 270 GLU A N 1
ATOM 2003 C CA . GLU A 1 270 ? 49.831 -0.775 -95.909 1.00 95.19 270 GLU A CA 1
ATOM 2004 C C . GLU A 1 270 ? 50.438 0.174 -96.950 1.00 95.19 270 GLU A C 1
ATOM 2006 O O . GLU A 1 270 ? 50.634 -0.236 -98.093 1.00 95.19 270 GLU A O 1
ATOM 2011 N N . GLU A 1 271 ? 50.861 1.373 -96.546 1.00 94.19 271 GLU A N 1
ATOM 2012 C CA . GLU A 1 271 ? 51.629 2.311 -97.375 1.00 94.19 271 GLU A CA 1
ATOM 2013 C C . GLU A 1 271 ? 52.941 1.689 -97.873 1.00 94.19 271 GLU A C 1
ATOM 2015 O O . GLU A 1 271 ? 53.225 1.722 -99.071 1.00 94.19 271 GLU A O 1
ATOM 2020 N N . LEU A 1 272 ? 53.715 1.051 -96.985 1.00 93.38 272 LEU A N 1
ATOM 2021 C CA . LEU A 1 272 ? 54.946 0.345 -97.357 1.00 93.38 272 LEU A CA 1
ATOM 2022 C C . LEU A 1 272 ? 54.678 -0.828 -98.310 1.00 93.38 272 LEU A C 1
ATOM 2024 O O . LEU A 1 272 ? 55.420 -1.003 -99.274 1.00 93.38 272 LEU A O 1
ATOM 2028 N N . ARG A 1 273 ? 53.610 -1.610 -98.098 1.00 94.06 273 ARG A N 1
ATOM 2029 C CA . ARG A 1 273 ? 53.193 -2.667 -99.042 1.00 94.06 273 ARG A CA 1
ATOM 2030 C C . ARG A 1 273 ? 52.834 -2.092 -100.410 1.00 94.06 273 ARG A C 1
ATOM 2032 O O . ARG A 1 273 ? 53.284 -2.626 -101.418 1.00 94.06 273 ARG A O 1
ATOM 2039 N N . ALA A 1 274 ? 52.075 -0.999 -100.451 1.00 92.75 274 ALA A N 1
ATOM 2040 C CA . ALA A 1 274 ? 51.720 -0.325 -101.695 1.00 92.75 274 ALA A CA 1
ATOM 2041 C C . ALA A 1 274 ? 52.954 0.266 -102.401 1.00 92.75 274 ALA A C 1
ATOM 2043 O O . ALA A 1 274 ? 53.028 0.241 -103.627 1.00 92.75 274 ALA A O 1
ATOM 2044 N N . ALA A 1 275 ? 53.943 0.765 -101.653 1.00 91.00 275 ALA A N 1
ATOM 2045 C CA . ALA A 1 275 ? 55.215 1.229 -102.203 1.00 91.00 275 ALA A CA 1
ATOM 2046 C C . ALA A 1 275 ? 56.045 0.073 -102.791 1.00 91.00 275 ALA A C 1
ATOM 2048 O O . ALA A 1 275 ? 56.537 0.198 -103.911 1.00 91.00 275 ALA A O 1
ATOM 2049 N N . VAL A 1 276 ? 56.142 -1.065 -102.092 1.00 91.25 276 VAL A N 1
ATOM 2050 C CA . VAL A 1 276 ? 56.806 -2.280 -102.603 1.00 91.25 276 VAL A CA 1
ATOM 2051 C C . VAL A 1 276 ? 56.122 -2.780 -103.877 1.00 91.25 276 VAL A C 1
ATOM 2053 O O . VAL A 1 276 ? 56.805 -2.963 -104.877 1.00 91.25 276 VAL A O 1
ATOM 2056 N N . GLN A 1 277 ? 54.790 -2.876 -103.906 1.00 89.81 277 GLN A N 1
ATOM 2057 C CA . GLN A 1 277 ? 54.048 -3.279 -105.110 1.00 89.81 277 GLN A CA 1
ATOM 2058 C C . GLN A 1 277 ? 54.280 -2.340 -106.305 1.00 89.81 277 GLN A C 1
ATOM 2060 O O . GLN A 1 277 ? 54.378 -2.800 -107.440 1.00 89.81 277 GLN A O 1
ATOM 2065 N N . ARG A 1 278 ? 54.411 -1.023 -106.079 1.00 88.81 278 ARG A N 1
ATOM 2066 C CA . ARG A 1 278 ? 54.786 -0.075 -107.148 1.00 88.81 278 ARG A CA 1
ATOM 2067 C C . ARG A 1 278 ? 56.211 -0.312 -107.647 1.00 88.81 278 ARG A C 1
ATOM 2069 O O . ARG A 1 278 ? 56.444 -0.229 -108.847 1.00 88.81 278 ARG A O 1
ATOM 2076 N N . LEU A 1 279 ? 57.158 -0.610 -106.755 1.00 87.00 279 LEU A N 1
ATOM 2077 C CA . LEU A 1 279 ? 58.533 -0.947 -107.139 1.00 87.00 279 LEU A CA 1
ATOM 2078 C C . LEU A 1 279 ? 58.598 -2.273 -107.911 1.00 87.00 279 LEU A C 1
ATOM 2080 O O . LEU A 1 279 ? 59.310 -2.344 -108.907 1.00 87.00 279 LEU A O 1
ATOM 2084 N N . GLU A 1 280 ? 57.816 -3.281 -107.519 1.00 85.50 280 GLU A N 1
ATOM 2085 C CA . GLU A 1 280 ? 57.665 -4.548 -108.251 1.00 85.50 280 GLU A CA 1
ATOM 2086 C C . GLU A 1 280 ? 57.072 -4.324 -109.653 1.00 85.50 280 GLU A C 1
ATOM 2088 O O . GLU A 1 280 ? 57.587 -4.866 -110.628 1.00 85.50 280 GLU A O 1
ATOM 2093 N N . GLN A 1 281 ? 56.050 -3.469 -109.787 1.00 84.50 281 GLN A N 1
ATOM 2094 C CA . GLN A 1 281 ? 55.489 -3.078 -111.090 1.00 84.50 281 GLN A CA 1
ATOM 2095 C C . GLN A 1 281 ? 56.514 -2.358 -111.978 1.00 84.50 281 GLN A C 1
ATOM 2097 O O . GLN A 1 281 ? 56.595 -2.642 -113.173 1.00 84.50 281 GLN A O 1
ATOM 2102 N N . ILE A 1 282 ? 57.318 -1.454 -111.408 1.00 82.12 282 ILE A N 1
ATOM 2103 C CA . ILE A 1 282 ? 58.407 -0.784 -112.133 1.00 82.12 282 ILE A CA 1
ATOM 2104 C C . ILE A 1 282 ? 59.458 -1.814 -112.567 1.00 82.12 282 ILE A C 1
ATOM 2106 O O . ILE A 1 282 ? 59.834 -1.829 -113.736 1.00 82.12 282 ILE A O 1
ATOM 2110 N N . ALA A 1 283 ? 59.891 -2.705 -111.671 1.00 76.00 283 ALA A N 1
ATOM 2111 C CA . ALA A 1 283 ? 60.906 -3.721 -111.951 1.00 76.00 283 ALA A CA 1
ATOM 2112 C C . ALA A 1 283 ? 60.462 -4.732 -113.024 1.00 76.00 283 ALA A C 1
ATOM 2114 O O . ALA A 1 283 ? 61.215 -4.983 -113.962 1.00 76.00 283 ALA A O 1
ATOM 2115 N N . GLY A 1 284 ? 59.224 -5.236 -112.965 1.00 75.44 284 GLY A N 1
ATOM 2116 C CA . GLY A 1 284 ? 58.660 -6.088 -114.022 1.00 75.44 284 GLY A CA 1
ATOM 2117 C C . GLY A 1 284 ? 58.520 -5.365 -115.371 1.00 75.44 284 GLY A C 1
ATOM 2118 O O . GLY A 1 284 ? 58.639 -5.983 -116.429 1.00 75.44 284 GLY A O 1
ATOM 2119 N N . GLY A 1 285 ? 58.347 -4.038 -115.349 1.00 68.00 285 GLY A N 1
ATOM 2120 C CA . GLY A 1 285 ? 58.442 -3.189 -116.539 1.00 68.00 285 GLY A CA 1
ATOM 2121 C C . GLY A 1 285 ? 59.865 -3.076 -117.104 1.00 68.00 285 GLY A C 1
ATOM 2122 O O . GLY A 1 285 ? 60.026 -2.998 -118.321 1.00 68.00 285 GLY A O 1
ATOM 2123 N N . LEU A 1 286 ? 60.902 -3.121 -116.256 1.00 59.41 286 LEU A N 1
ATOM 2124 C CA . L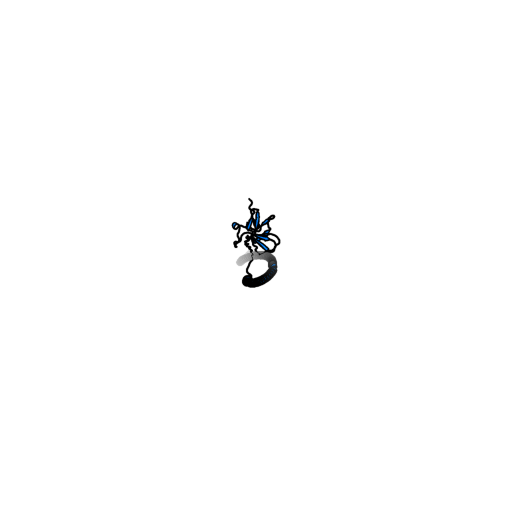EU A 1 286 ? 62.306 -3.120 -116.693 1.00 59.41 286 LEU A CA 1
ATOM 2125 C C . LEU A 1 286 ? 62.699 -4.434 -117.390 1.00 59.41 286 LEU A C 1
ATOM 2127 O O . LEU A 1 286 ? 63.490 -4.399 -118.329 1.00 59.41 286 LEU A O 1
ATOM 2131 N N . GLU A 1 287 ? 62.114 -5.576 -117.009 1.00 56.88 287 GLU A N 1
ATOM 2132 C CA . GLU A 1 287 ? 62.322 -6.861 -117.709 1.00 56.88 287 GLU A CA 1
ATOM 2133 C C . GLU A 1 287 ? 61.765 -6.869 -119.147 1.00 56.88 287 GLU A C 1
ATOM 2135 O O . GLU A 1 287 ? 62.144 -7.716 -119.953 1.00 56.88 287 GLU A O 1
ATOM 2140 N N . HIS A 1 288 ? 60.904 -5.906 -119.497 1.00 54.88 288 HIS A N 1
ATOM 2141 C CA . HIS A 1 288 ? 60.382 -5.704 -120.854 1.00 54.88 288 HIS A CA 1
ATOM 2142 C C . HIS A 1 288 ? 61.157 -4.643 -121.661 1.00 54.88 288 HIS A C 1
ATOM 2144 O O . HIS A 1 288 ? 60.753 -4.299 -122.776 1.00 54.88 288 HIS A O 1
ATOM 2150 N N . ILE A 1 289 ? 62.283 -4.131 -121.149 1.00 52.03 289 ILE A N 1
ATOM 2151 C CA . ILE A 1 289 ? 63.168 -3.251 -121.922 1.00 52.03 289 ILE A CA 1
ATOM 2152 C C . ILE A 1 289 ? 63.866 -4.070 -123.013 1.00 52.03 289 ILE A C 1
ATOM 2154 O O . ILE A 1 289 ? 64.688 -4.944 -122.738 1.00 52.03 289 ILE A O 1
ATOM 2158 N N . GLN A 1 290 ? 63.566 -3.746 -124.274 1.00 49.62 290 GLN A N 1
ATOM 2159 C CA . GLN A 1 290 ? 64.342 -4.227 -125.416 1.00 49.62 290 GLN A CA 1
ATOM 2160 C C . GLN A 1 290 ? 65.825 -3.856 -125.233 1.00 49.62 290 GLN A C 1
ATOM 2162 O O . GLN A 1 290 ? 66.117 -2.706 -124.890 1.00 49.62 290 GLN A O 1
ATOM 2167 N N . PRO A 1 291 ? 66.776 -4.775 -125.489 1.00 49.00 291 PRO A N 1
ATOM 2168 C CA . PRO A 1 291 ? 68.194 -4.438 -125.438 1.00 49.00 291 PRO A CA 1
ATOM 2169 C C . PRO A 1 291 ? 68.496 -3.317 -126.438 1.00 49.00 291 PRO A C 1
ATOM 2171 O O . PRO A 1 291 ? 68.021 -3.365 -127.575 1.00 49.00 291 PRO A O 1
ATOM 2174 N N . LEU A 1 292 ? 69.284 -2.317 -126.017 1.00 44.50 292 LEU A N 1
ATOM 2175 C CA . LEU A 1 292 ? 69.641 -1.184 -126.875 1.00 44.5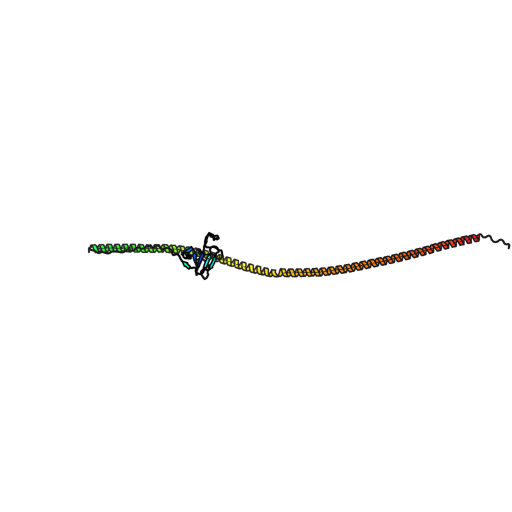0 292 LEU A CA 1
ATOM 2176 C C . LEU A 1 292 ? 70.207 -1.677 -128.222 1.00 44.50 292 LEU A C 1
ATOM 2178 O O . LEU A 1 292 ? 71.065 -2.569 -128.227 1.00 44.50 292 LEU A O 1
ATOM 2182 N N . PRO A 1 293 ? 69.781 -1.090 -129.356 1.00 49.59 293 PRO A N 1
ATOM 2183 C CA . PRO A 1 293 ? 70.381 -1.395 -130.644 1.00 49.59 293 PRO A CA 1
ATOM 2184 C C . PRO A 1 293 ? 71.862 -1.000 -130.629 1.00 49.59 293 PRO A C 1
ATOM 2186 O O . PRO A 1 293 ? 72.232 0.091 -130.198 1.00 49.59 293 PRO A O 1
ATOM 2189 N N . LYS A 1 294 ? 72.719 -1.910 -131.099 1.00 44.41 294 LYS A N 1
ATOM 2190 C CA . LYS A 1 294 ? 74.157 -1.672 -131.247 1.00 44.41 294 LYS A CA 1
ATOM 2191 C C . LYS A 1 294 ? 74.421 -0.752 -132.439 1.00 44.41 294 LYS A C 1
ATOM 2193 O O . LYS A 1 294 ? 74.720 -1.265 -133.507 1.00 44.41 294 LYS A O 1
ATOM 2198 N N . GLU A 1 295 ? 74.340 0.560 -132.248 1.00 47.06 295 GLU A N 1
ATOM 2199 C CA . GLU A 1 295 ? 74.982 1.565 -133.111 1.00 47.06 295 GLU A CA 1
ATOM 2200 C C . GLU A 1 295 ? 74.874 2.964 -132.474 1.00 47.06 295 GLU A C 1
ATOM 2202 O O . GLU A 1 295 ? 73.792 3.550 -132.491 1.00 47.06 295 GLU A O 1
ATOM 2207 N N . LEU A 1 296 ? 76.009 3.435 -131.918 1.00 40.28 296 LEU A N 1
ATOM 2208 C CA . LEU A 1 296 ? 76.465 4.810 -131.587 1.00 40.28 296 LEU A CA 1
ATOM 2209 C C . LEU A 1 296 ? 77.291 4.835 -130.286 1.00 40.28 296 LEU A C 1
ATOM 2211 O O . LEU A 1 296 ? 76.705 4.660 -129.197 1.00 40.28 296 LEU A O 1
#

Sequence (296 aa):
MPTNKLVCPHCGHDGTPETSRPPLGSYGFNYLAEGLVCREVKGFDENGRLLLSGDFKCEGAQGSGARFECRVCWRTFPAPEGLSWAVTPEPASVTAGASEPGSSLATGLEDAAETISRSLLSLLHTAVDAIERATSGELSRLEVSISSLKQAVEEAFTLKSEVAGLRDQAGSAAATLAALQTALSEAQLQLQALAPLPATLEDRMLSLERKHQEDNSAVAGRIDELEKRLSALAAQSEAALEAIGRRLDAQAEAIRVLHAAVHEQLTRREELRAAVQRLEQIAGGLEHIQPLPKEL